Protein AF-A0A660RHW3-F1 (afdb_monomer_lite)

pLDDT: mean 78.7, std 10.59, range [42.31, 91.81]

Sequence (185 aa):
MKVKEYLKNLIEEYGHVFAFLILLLVFSDPRLVRFPLRFITLYILASLSWFGLVELSIKHFRKFSLHVSYRYTLYALMGFGSLLIGTIQPRFGVLYVPLFIPVALISLLMNHEIALASGFIFSILASFREGFDLRILLYCFSVAFFAAMTTKEIYRRLDLVKSSVITSAASFLVAVVLSMFRDTG

Structure (mmCIF, N/CA/C/O backbone):
data_AF-A0A660RHW3-F1
#
_entry.id   AF-A0A660RHW3-F1
#
loop_
_atom_site.group_PDB
_atom_site.id
_atom_site.type_symbol
_atom_site.label_atom_id
_atom_site.label_alt_id
_atom_site.label_comp_id
_atom_site.label_asym_id
_atom_site.label_entity_id
_atom_site.label_seq_id
_atom_site.pdbx_PDB_ins_code
_atom_site.Cartn_x
_atom_site.Cartn_y
_atom_site.Cartn_z
_atom_site.occupancy
_atom_site.B_iso_or_equiv
_atom_site.auth_seq_id
_atom_site.auth_comp_id
_atom_site.auth_asym_id
_atom_site.auth_atom_id
_atom_site.pdbx_PDB_model_num
ATOM 1 N N . MET A 1 1 ? 3.217 -24.262 28.532 1.00 59.22 1 MET A N 1
ATOM 2 C CA . MET A 1 1 ? 1.746 -24.149 28.384 1.00 59.22 1 MET A CA 1
ATOM 3 C C . MET A 1 1 ? 1.291 -22.730 28.043 1.00 59.22 1 MET A C 1
ATOM 5 O O . MET A 1 1 ? 0.669 -22.577 27.003 1.00 59.22 1 MET A O 1
ATOM 9 N N . LYS A 1 2 ? 1.700 -21.692 28.794 1.00 69.44 2 LYS A N 1
ATOM 10 C CA . LYS A 1 2 ? 1.288 -20.285 28.572 1.00 69.44 2 LYS A CA 1
ATOM 11 C C . LYS A 1 2 ? 1.510 -19.720 27.155 1.00 69.44 2 LYS A C 1
ATOM 13 O O . LYS A 1 2 ? 0.657 -19.006 26.655 1.00 69.44 2 LYS A O 1
ATOM 18 N N . VAL A 1 3 ? 2.613 -20.061 26.477 1.00 73.44 3 VAL A N 1
ATOM 19 C CA . VAL A 1 3 ? 2.906 -19.544 25.117 1.00 73.44 3 VAL A CA 1
ATOM 20 C C . VAL A 1 3 ? 1.932 -20.086 24.068 1.00 73.44 3 VAL A C 1
ATOM 22 O O . VAL A 1 3 ? 1.510 -19.360 23.177 1.00 73.44 3 VAL A O 1
ATOM 25 N N . LYS A 1 4 ? 1.545 -21.361 24.181 1.00 73.31 4 LYS A N 1
ATOM 26 C CA . LYS A 1 4 ? 0.635 -22.013 23.228 1.00 73.31 4 LYS A CA 1
ATOM 27 C C . LYS A 1 4 ? -0.783 -21.446 23.348 1.00 73.31 4 LYS A C 1
ATOM 29 O O . LYS A 1 4 ? -1.468 -21.277 22.350 1.00 73.31 4 LYS A O 1
ATOM 34 N N . GLU A 1 5 ? -1.179 -21.121 24.572 1.00 74.88 5 GLU A N 1
ATOM 35 C CA . GLU A 1 5 ? -2.461 -20.503 24.911 1.00 74.88 5 GLU A CA 1
ATOM 36 C C . GLU A 1 5 ? -2.504 -19.026 24.489 1.00 74.88 5 GLU A C 1
ATOM 38 O O . GLU A 1 5 ? -3.473 -18.585 23.881 1.00 74.88 5 GLU A O 1
ATOM 43 N N . TYR A 1 6 ? -1.399 -18.295 24.678 1.00 73.38 6 TYR A N 1
ATOM 44 C CA . TYR A 1 6 ? -1.241 -16.933 24.167 1.00 73.38 6 TYR A CA 1
ATOM 45 C C . TYR A 1 6 ? -1.311 -16.876 22.635 1.00 73.38 6 TYR A C 1
ATOM 47 O O . TYR A 1 6 ? -2.030 -16.052 22.081 1.00 73.38 6 TYR A O 1
ATOM 55 N N . LEU A 1 7 ? -0.611 -17.783 21.942 1.00 71.19 7 LEU A N 1
ATOM 56 C CA . LEU A 1 7 ? -0.673 -17.887 20.481 1.00 71.19 7 LEU A CA 1
ATOM 57 C C . LEU A 1 7 ? -2.079 -18.232 19.992 1.00 71.19 7 LEU A C 1
ATOM 59 O O . LEU A 1 7 ? -2.522 -17.676 18.993 1.00 71.19 7 LEU A O 1
ATOM 63 N N . LYS A 1 8 ? -2.787 -19.120 20.695 1.00 76.69 8 LYS A N 1
ATOM 64 C CA . LYS A 1 8 ? -4.164 -19.481 20.353 1.00 76.69 8 LYS A CA 1
ATOM 65 C C . LYS A 1 8 ? -5.096 -18.269 20.446 1.00 76.69 8 LYS A C 1
ATOM 67 O O . LYS A 1 8 ? -5.791 -17.985 19.478 1.00 76.69 8 LYS A O 1
ATOM 72 N N . ASN A 1 9 ? -5.031 -17.516 21.544 1.00 76.94 9 ASN A N 1
ATOM 73 C CA . ASN A 1 9 ? -5.838 -16.306 21.720 1.00 76.94 9 ASN A CA 1
ATOM 74 C C . ASN A 1 9 ? -5.484 -15.229 20.682 1.00 76.94 9 ASN A C 1
ATOM 76 O O . ASN A 1 9 ? -6.373 -14.605 20.114 1.00 76.94 9 ASN A O 1
ATOM 80 N N . LEU A 1 10 ? -4.194 -15.059 20.368 1.00 73.62 10 LEU A N 1
ATOM 81 C CA . LEU A 1 10 ? -3.743 -14.115 19.343 1.00 73.62 10 LEU A CA 1
ATOM 82 C C . LEU A 1 10 ? -4.286 -14.476 17.949 1.00 73.62 10 LEU A C 1
ATOM 84 O O . LEU A 1 10 ? -4.662 -13.593 17.182 1.00 73.62 10 LEU A O 1
ATOM 88 N N . ILE A 1 11 ? -4.320 -15.768 17.611 1.00 75.81 11 ILE A N 1
ATOM 89 C CA . ILE A 1 11 ? -4.847 -16.258 16.330 1.00 75.81 11 ILE A CA 1
ATOM 90 C C . ILE A 1 11 ? -6.371 -16.118 16.276 1.00 75.81 11 ILE A C 1
ATOM 92 O O . ILE A 1 11 ? -6.897 -15.751 15.230 1.00 75.81 11 ILE A O 1
ATOM 96 N N . GLU A 1 12 ? -7.081 -16.374 17.374 1.00 77.06 12 GLU A N 1
ATOM 97 C CA . GLU A 1 12 ? -8.534 -16.171 17.438 1.00 77.06 12 GLU A CA 1
ATOM 98 C C . GLU A 1 12 ? -8.909 -14.685 17.313 1.00 77.06 12 GLU A C 1
ATOM 100 O O . GLU A 1 12 ? -9.887 -14.359 16.644 1.00 77.06 12 GLU A O 1
ATOM 105 N N . GLU A 1 13 ? -8.106 -13.776 17.873 1.00 76.94 13 GLU A N 1
ATOM 106 C CA . GLU A 1 13 ? -8.379 -12.334 17.851 1.00 76.94 13 GLU A CA 1
ATOM 107 C C . GLU A 1 13 ? -7.928 -11.642 16.545 1.00 76.94 13 GLU A C 1
ATOM 109 O O . GLU A 1 13 ? -8.644 -10.796 16.003 1.00 76.94 13 GLU A O 1
ATOM 114 N N . TYR A 1 14 ? -6.760 -12.012 16.001 1.00 81.75 14 TYR A N 1
ATOM 115 C CA . TYR A 1 14 ? -6.141 -11.355 14.835 1.00 81.75 14 TYR A CA 1
ATOM 116 C C . TYR A 1 14 ? -6.059 -12.238 13.583 1.00 81.75 14 TYR A C 1
ATOM 118 O O . TYR A 1 14 ? -5.536 -11.798 12.556 1.00 81.75 14 TYR A O 1
ATOM 126 N N . GLY A 1 15 ? -6.599 -13.459 13.605 1.00 82.00 15 GLY A N 1
ATOM 127 C CA . GLY A 1 15 ? -6.569 -14.381 12.462 1.00 82.00 15 GLY A CA 1
ATOM 128 C C . GLY A 1 15 ? -7.121 -13.765 11.175 1.00 82.00 15 GLY A C 1
ATOM 129 O O . GLY A 1 15 ? -6.557 -13.950 10.097 1.00 82.00 15 GLY A O 1
ATOM 130 N N . HIS A 1 16 ? -8.165 -12.943 11.294 1.00 84.12 16 HIS A N 1
ATOM 131 C CA . HIS A 1 16 ? -8.756 -12.209 10.172 1.00 84.12 16 HIS A CA 1
ATOM 132 C C . HIS A 1 16 ? -7.789 -11.182 9.562 1.00 84.12 16 HIS A C 1
ATOM 134 O O . HIS A 1 16 ? -7.768 -11.013 8.345 1.00 84.12 16 HIS A O 1
ATOM 140 N N . VAL A 1 17 ? -6.967 -10.522 10.389 1.00 86.00 17 VAL A N 1
ATOM 141 C CA . VAL A 1 17 ? -5.952 -9.550 9.949 1.00 86.00 17 VAL A CA 1
ATOM 142 C C . VAL A 1 17 ? -4.838 -10.263 9.197 1.00 86.00 17 VAL A C 1
ATOM 144 O O . VAL A 1 17 ? -4.457 -9.834 8.112 1.00 86.00 17 VAL A O 1
ATOM 147 N N . PHE A 1 18 ? -4.345 -11.381 9.732 1.00 86.00 18 PHE A N 1
ATOM 148 C CA . PHE A 1 18 ? -3.311 -12.173 9.068 1.00 86.00 18 PHE A CA 1
ATOM 149 C C . PHE A 1 18 ? -3.785 -12.697 7.707 1.00 86.00 18 PHE A C 1
ATOM 151 O O . PHE A 1 18 ? -3.086 -12.534 6.706 1.00 86.00 18 PHE A O 1
ATOM 158 N N . ALA A 1 19 ? -5.003 -13.243 7.640 1.00 86.88 19 ALA A N 1
ATOM 159 C CA . ALA A 1 19 ? -5.611 -13.668 6.380 1.00 86.88 19 ALA A CA 1
ATOM 160 C C . ALA A 1 19 ? -5.782 -12.495 5.399 1.00 86.88 19 ALA A C 1
ATOM 162 O O . ALA A 1 19 ? -5.494 -12.627 4.208 1.00 86.88 19 ALA A O 1
ATOM 163 N N . PHE A 1 20 ? -6.198 -11.331 5.902 1.00 89.50 20 PHE A N 1
ATOM 164 C CA . PHE A 1 20 ? -6.328 -10.123 5.099 1.00 89.50 20 PHE A CA 1
ATOM 165 C C . PHE A 1 20 ? -4.983 -9.654 4.529 1.00 89.50 20 PHE A C 1
ATOM 167 O O . PHE A 1 20 ? -4.910 -9.337 3.345 1.00 89.50 20 PHE A O 1
ATOM 174 N N . LEU A 1 21 ? -3.908 -9.660 5.321 1.00 88.25 21 LEU A N 1
ATOM 175 C CA . LEU A 1 21 ? -2.569 -9.299 4.850 1.00 88.25 21 LEU A CA 1
ATOM 176 C C . LEU A 1 21 ? -2.090 -10.242 3.743 1.00 88.25 21 LEU A C 1
ATOM 178 O O . LEU A 1 21 ? -1.572 -9.772 2.734 1.00 88.25 21 LEU A O 1
ATOM 182 N N . ILE A 1 22 ? -2.321 -11.552 3.879 1.00 88.69 22 ILE A N 1
ATOM 183 C CA . ILE A 1 22 ? -2.020 -12.524 2.815 1.00 88.69 22 ILE A CA 1
ATOM 184 C C . ILE A 1 22 ? -2.764 -12.151 1.528 1.00 88.69 22 ILE A C 1
ATOM 186 O O . ILE A 1 22 ? -2.155 -12.072 0.461 1.00 88.69 22 ILE A O 1
ATOM 190 N N . LEU A 1 23 ? -4.067 -11.885 1.627 1.00 89.31 23 LEU A N 1
ATOM 191 C CA . LEU A 1 23 ? -4.900 -11.508 0.486 1.00 89.31 23 LEU A CA 1
ATOM 192 C C . LEU A 1 23 ? -4.419 -10.198 -0.157 1.00 89.31 23 LEU A C 1
ATOM 194 O O . LEU A 1 23 ? -4.339 -10.099 -1.381 1.00 89.31 23 LEU A O 1
ATOM 198 N N . LEU A 1 24 ? -4.018 -9.229 0.663 1.00 90.19 24 LEU A N 1
ATOM 199 C CA . LEU A 1 24 ? -3.456 -7.960 0.222 1.00 90.19 24 LEU A CA 1
ATOM 200 C C . LEU A 1 24 ? -2.164 -8.181 -0.578 1.00 90.19 24 LEU A C 1
ATOM 202 O O . LEU A 1 24 ? -2.031 -7.631 -1.671 1.00 90.19 24 LEU A O 1
ATOM 206 N N . LEU A 1 25 ? -1.250 -9.028 -0.098 1.00 89.19 25 LEU A N 1
ATOM 207 C CA . LEU A 1 25 ? -0.019 -9.377 -0.817 1.00 89.19 25 LEU A CA 1
ATOM 208 C C . LEU A 1 25 ? -0.306 -10.053 -2.164 1.00 89.19 25 LEU A C 1
ATOM 210 O O . LEU A 1 25 ? 0.299 -9.695 -3.175 1.00 89.19 25 LEU A O 1
ATOM 214 N N . VAL A 1 26 ? -1.244 -11.004 -2.187 1.00 87.94 26 VAL A N 1
ATOM 215 C CA . VAL A 1 26 ? -1.631 -11.724 -3.411 1.00 87.94 26 VAL A CA 1
ATOM 216 C C . VAL A 1 26 ? -2.226 -10.773 -4.451 1.00 87.94 26 VAL A C 1
ATOM 218 O O . VAL A 1 26 ? -1.933 -10.909 -5.638 1.00 87.94 26 VAL A O 1
ATOM 221 N N . PHE A 1 27 ? -3.017 -9.785 -4.026 1.00 87.75 27 PHE A N 1
ATOM 222 C CA . PHE A 1 27 ? -3.554 -8.757 -4.922 1.00 87.75 27 PHE A CA 1
ATOM 223 C C . PHE A 1 27 ? -2.473 -7.833 -5.486 1.00 87.75 27 PHE A C 1
ATOM 225 O O . PHE A 1 27 ? -2.562 -7.446 -6.652 1.00 87.75 27 PHE A O 1
ATOM 232 N N . SER A 1 28 ? -1.441 -7.525 -4.698 1.00 85.88 28 SER A N 1
ATOM 233 C CA . SER A 1 28 ? -0.352 -6.642 -5.121 1.00 85.88 28 SER A CA 1
ATOM 234 C C . SER A 1 28 ? 0.582 -7.312 -6.122 1.00 85.88 28 SER A C 1
ATOM 236 O O . SER A 1 28 ? 1.054 -6.657 -7.048 1.00 85.88 28 SER A O 1
ATOM 238 N N . ASP A 1 29 ? 0.905 -8.589 -5.936 1.00 85.12 29 ASP A N 1
ATOM 239 C CA . ASP A 1 29 ? 1.663 -9.355 -6.922 1.00 85.12 29 ASP A CA 1
ATOM 240 C C . ASP A 1 29 ? 1.367 -10.861 -6.794 1.00 85.12 29 ASP A C 1
ATOM 242 O O . ASP A 1 29 ? 1.961 -11.555 -5.963 1.00 85.12 29 ASP A O 1
ATOM 246 N N . PRO A 1 30 ? 0.509 -11.415 -7.672 1.00 80.50 30 PRO A N 1
ATOM 247 C CA . PRO A 1 30 ? 0.184 -12.840 -7.668 1.00 80.50 30 PRO A CA 1
ATOM 248 C C . PRO A 1 30 ? 1.405 -13.742 -7.889 1.00 80.50 30 PRO A C 1
ATOM 250 O O . PRO A 1 30 ? 1.379 -14.930 -7.561 1.00 80.50 30 PRO A O 1
ATOM 253 N N . ARG A 1 31 ? 2.495 -13.213 -8.466 1.00 80.25 31 ARG A N 1
ATOM 254 C CA . ARG A 1 31 ? 3.712 -13.988 -8.735 1.00 80.25 31 ARG A CA 1
ATOM 255 C C . ARG A 1 31 ? 4.492 -14.287 -7.457 1.00 80.25 31 ARG A C 1
ATOM 257 O O . ARG A 1 31 ? 5.238 -15.265 -7.458 1.00 80.25 31 ARG A O 1
ATOM 264 N N . LEU A 1 32 ? 4.285 -13.527 -6.378 1.00 76.44 32 LEU A N 1
ATOM 265 C CA . LEU A 1 32 ? 4.945 -13.741 -5.084 1.00 76.44 32 LEU A CA 1
ATOM 266 C C . LEU A 1 32 ? 4.687 -15.136 -4.510 1.00 76.44 32 LEU A C 1
ATOM 268 O O . LEU A 1 32 ? 5.563 -15.681 -3.848 1.00 76.44 32 LEU A O 1
ATOM 272 N N . VAL A 1 33 ? 3.545 -15.756 -4.827 1.00 74.31 33 VAL A N 1
ATOM 273 C CA . VAL A 1 33 ? 3.216 -17.128 -4.393 1.00 74.31 33 VAL A CA 1
ATOM 274 C C . VAL A 1 33 ? 4.263 -18.144 -4.873 1.00 74.31 33 VAL A C 1
ATOM 276 O O . VAL A 1 33 ? 4.512 -19.142 -4.204 1.00 74.31 33 VAL A O 1
ATOM 279 N N . ARG A 1 34 ? 4.932 -17.876 -6.004 1.00 78.94 34 ARG A N 1
ATOM 280 C CA . ARG A 1 34 ? 6.004 -18.731 -6.542 1.00 78.94 34 ARG A CA 1
ATOM 281 C C . ARG A 1 34 ? 7.375 -18.480 -5.904 1.00 78.94 34 ARG A C 1
ATOM 283 O O . ARG A 1 34 ? 8.281 -19.279 -6.112 1.00 78.94 34 ARG A O 1
ATOM 290 N N . PHE A 1 35 ? 7.539 -17.402 -5.135 1.00 83.19 35 PHE A N 1
ATOM 291 C CA . PHE A 1 35 ? 8.807 -17.000 -4.521 1.00 83.19 35 PHE A CA 1
ATOM 292 C C . PHE A 1 35 ? 8.661 -16.892 -2.995 1.00 83.19 35 PHE A C 1
ATOM 294 O O . PHE A 1 35 ? 8.479 -15.790 -2.468 1.00 83.19 35 PHE A O 1
ATOM 301 N N . PRO A 1 36 ? 8.783 -18.013 -2.258 1.00 80.81 36 PRO A N 1
ATOM 302 C CA . PRO A 1 36 ? 8.415 -18.079 -0.843 1.00 80.81 36 PRO A CA 1
ATOM 303 C C . PRO A 1 36 ? 9.230 -17.127 0.039 1.00 80.81 36 PRO A C 1
ATOM 305 O O . PRO A 1 36 ? 8.670 -16.477 0.912 1.00 80.81 36 PRO A O 1
ATOM 308 N N . LEU A 1 37 ? 10.532 -16.968 -0.224 1.00 84.00 37 LEU A N 1
ATOM 309 C CA . LEU A 1 37 ? 11.383 -16.039 0.532 1.00 84.00 37 LEU A CA 1
ATOM 310 C C . LEU A 1 37 ? 10.920 -14.584 0.380 1.00 84.00 37 LEU A C 1
ATOM 312 O O . LEU A 1 37 ? 10.788 -13.870 1.367 1.00 84.00 37 LEU A O 1
ATOM 316 N N . ARG A 1 38 ? 10.616 -14.154 -0.852 1.00 83.06 38 ARG A N 1
ATOM 317 C CA . ARG A 1 38 ? 10.129 -12.794 -1.130 1.00 83.06 38 ARG A CA 1
ATOM 318 C C . ARG A 1 38 ? 8.758 -12.553 -0.508 1.00 83.06 38 ARG A C 1
ATOM 320 O O . ARG A 1 38 ? 8.528 -11.488 0.058 1.00 83.06 38 ARG A O 1
ATOM 327 N N . PHE A 1 39 ? 7.879 -13.551 -0.581 1.00 86.44 39 PHE A N 1
ATOM 328 C CA . PHE A 1 39 ? 6.564 -13.504 0.048 1.00 86.44 39 PHE A CA 1
ATOM 329 C C . PHE A 1 39 ? 6.669 -13.342 1.569 1.00 86.44 39 PHE A C 1
ATOM 331 O O . PHE A 1 39 ? 6.040 -12.447 2.125 1.00 86.44 39 PHE A O 1
ATOM 338 N N . ILE A 1 40 ? 7.503 -14.151 2.233 1.00 86.88 40 ILE A N 1
ATOM 339 C CA . ILE A 1 40 ? 7.699 -14.088 3.688 1.00 86.88 40 ILE A CA 1
ATOM 340 C C . ILE A 1 40 ? 8.254 -12.722 4.101 1.00 86.88 40 ILE A C 1
ATOM 342 O O . ILE A 1 40 ? 7.728 -12.116 5.031 1.00 86.88 40 ILE A O 1
ATOM 346 N N . THR A 1 41 ? 9.263 -12.199 3.398 1.00 87.31 41 THR A N 1
ATOM 347 C CA . THR A 1 41 ? 9.834 -10.880 3.709 1.00 87.31 41 THR A CA 1
ATOM 348 C C . THR A 1 41 ? 8.788 -9.774 3.602 1.00 87.31 41 THR A C 1
ATOM 350 O O . THR A 1 41 ? 8.639 -8.976 4.528 1.00 87.31 41 THR A O 1
ATOM 353 N N . LEU A 1 42 ? 8.023 -9.744 2.506 1.00 86.38 42 LEU A N 1
ATOM 354 C CA . LEU A 1 42 ? 6.974 -8.745 2.320 1.00 86.38 42 LEU A CA 1
ATOM 355 C C . LEU A 1 42 ? 5.861 -8.893 3.362 1.00 86.38 42 LEU A C 1
ATOM 357 O O . LEU A 1 42 ? 5.342 -7.893 3.853 1.00 86.38 42 LEU A O 1
ATOM 361 N N . TYR A 1 43 ? 5.524 -10.128 3.735 1.00 88.44 43 TYR A N 1
ATOM 362 C CA . TYR A 1 43 ? 4.507 -10.414 4.740 1.00 88.44 43 TYR A CA 1
ATOM 363 C C . TYR A 1 43 ? 4.935 -9.923 6.123 1.00 88.44 43 TYR A C 1
ATOM 365 O O . TYR A 1 43 ? 4.148 -9.283 6.817 1.00 88.44 43 TYR A O 1
ATOM 373 N N . ILE A 1 44 ? 6.197 -10.150 6.499 1.00 88.56 44 ILE A N 1
ATOM 374 C CA . ILE A 1 44 ? 6.765 -9.639 7.750 1.00 88.56 44 ILE A CA 1
ATOM 375 C C . ILE A 1 44 ? 6.736 -8.108 7.753 1.00 88.56 44 ILE A C 1
ATOM 377 O O . ILE A 1 44 ? 6.256 -7.526 8.724 1.00 88.56 44 ILE A O 1
ATOM 381 N N . LEU A 1 45 ? 7.175 -7.447 6.675 1.00 88.75 45 LEU A N 1
ATOM 382 C CA . LEU A 1 45 ? 7.148 -5.980 6.584 1.00 88.75 45 LEU A CA 1
ATOM 383 C C . LEU A 1 45 ? 5.726 -5.415 6.661 1.00 88.75 45 LEU A C 1
ATOM 385 O O . LEU A 1 45 ? 5.485 -4.442 7.381 1.00 88.75 45 LEU A O 1
ATOM 389 N N . ALA A 1 46 ? 4.783 -6.017 5.936 1.00 87.38 46 ALA A N 1
ATOM 390 C CA . ALA A 1 46 ? 3.387 -5.598 5.939 1.00 87.38 46 ALA A CA 1
ATOM 391 C C . ALA A 1 46 ? 2.743 -5.815 7.314 1.00 87.38 46 ALA A C 1
ATOM 393 O O . ALA A 1 46 ? 2.049 -4.929 7.805 1.00 87.38 46 ALA A O 1
ATOM 394 N N . SER A 1 47 ? 3.027 -6.943 7.972 1.00 86.50 47 SER A N 1
ATOM 395 C CA . SER A 1 47 ? 2.560 -7.230 9.330 1.00 86.50 47 SER A CA 1
ATOM 396 C C . SER A 1 47 ? 3.151 -6.249 10.342 1.00 86.50 47 SER A C 1
ATOM 398 O O . SER A 1 47 ? 2.414 -5.690 11.152 1.00 86.50 47 SER A O 1
ATOM 400 N N . LEU A 1 48 ? 4.459 -5.986 10.284 1.00 88.62 48 LEU A N 1
ATOM 401 C CA . LEU A 1 48 ? 5.121 -5.038 11.183 1.00 88.62 48 LEU A CA 1
ATOM 402 C C . LEU A 1 48 ? 4.541 -3.627 11.016 1.00 88.62 48 LEU A C 1
ATOM 404 O O . LEU A 1 48 ? 4.254 -2.951 12.000 1.00 88.62 48 LEU A O 1
ATOM 408 N N . SER A 1 49 ? 4.301 -3.217 9.769 1.00 86.38 49 SER A N 1
ATOM 409 C CA . SER A 1 49 ? 3.695 -1.921 9.444 1.00 86.38 49 SER A CA 1
ATOM 410 C C . SER A 1 49 ? 2.227 -1.851 9.867 1.00 86.38 49 SER A C 1
ATOM 412 O O . SER A 1 49 ? 1.777 -0.817 10.356 1.00 86.38 49 SER A O 1
ATOM 414 N N . TRP A 1 50 ? 1.474 -2.947 9.735 1.00 86.94 50 TRP A N 1
ATOM 415 C CA . TRP A 1 50 ? 0.088 -3.019 10.190 1.00 86.94 50 TRP A CA 1
ATOM 416 C C . TRP A 1 50 ? -0.006 -2.819 11.700 1.00 86.94 50 TRP A C 1
ATOM 418 O O . TRP A 1 50 ? -0.680 -1.901 12.158 1.00 86.94 50 TRP A O 1
ATOM 428 N N . PHE A 1 51 ? 0.694 -3.640 12.481 1.00 84.69 51 PHE A N 1
ATOM 429 C CA . PHE A 1 51 ? 0.624 -3.565 13.940 1.00 84.69 51 PHE A CA 1
ATOM 430 C C . PHE A 1 51 ? 1.319 -2.322 14.505 1.00 84.69 51 PHE A C 1
ATOM 432 O O . PHE A 1 51 ? 0.885 -1.796 15.527 1.00 84.69 51 PHE A O 1
ATOM 439 N N . GLY A 1 52 ? 2.368 -1.838 13.837 1.00 81.19 52 GLY A N 1
ATOM 440 C CA . GLY A 1 52 ? 3.114 -0.654 14.253 1.00 81.19 52 GLY A CA 1
ATOM 441 C C . GLY A 1 52 ? 2.437 0.670 13.904 1.00 81.19 52 GLY A C 1
ATOM 442 O O . GLY A 1 52 ? 2.607 1.629 14.643 1.00 81.19 52 GLY A O 1
ATOM 443 N N . LEU A 1 53 ? 1.676 0.748 12.808 1.00 82.94 53 LEU A N 1
ATOM 444 C CA . LEU A 1 53 ? 1.070 2.004 12.348 1.00 82.94 53 LEU A CA 1
ATOM 445 C C . LEU A 1 53 ? -0.455 1.914 12.326 1.00 82.94 53 LEU A C 1
ATOM 447 O O . LEU A 1 53 ? -1.127 2.663 13.029 1.00 82.94 53 LEU A O 1
ATOM 451 N N . VAL A 1 54 ? -1.013 0.976 11.556 1.00 77.75 54 VAL A N 1
ATOM 452 C CA . VAL A 1 54 ? -2.462 0.903 11.304 1.00 77.75 54 VAL A CA 1
ATOM 453 C C . VAL A 1 54 ? -3.241 0.562 12.573 1.00 77.75 54 VAL A C 1
ATOM 455 O O . VAL A 1 54 ? -4.213 1.239 12.894 1.00 77.75 54 VAL A O 1
ATOM 458 N N . GLU A 1 55 ? -2.806 -0.444 13.327 1.00 79.31 55 GLU A N 1
ATOM 459 C CA . GLU A 1 55 ? -3.477 -0.880 14.554 1.00 79.31 55 GLU A CA 1
ATOM 460 C C . GLU A 1 55 ? -3.419 0.202 15.646 1.00 79.31 55 GLU A C 1
ATOM 462 O O . GLU A 1 55 ? -4.401 0.419 16.359 1.00 79.31 55 GLU A O 1
ATOM 467 N N . LEU A 1 56 ? -2.300 0.931 15.746 1.00 75.75 56 LEU A N 1
ATOM 468 C CA . LEU A 1 56 ? -2.179 2.073 16.658 1.00 75.75 56 LEU A CA 1
ATOM 469 C C . LEU A 1 56 ? -3.133 3.203 16.259 1.00 75.75 56 LEU A C 1
ATOM 471 O O . LEU A 1 56 ? -3.856 3.717 17.115 1.00 75.75 56 LEU A O 1
ATOM 475 N N . SER A 1 57 ? -3.204 3.539 14.969 1.00 71.31 57 SER A N 1
ATOM 476 C CA . SER A 1 57 ? -4.148 4.541 14.464 1.00 71.31 57 SER A CA 1
ATOM 477 C C . SER A 1 57 ? -5.610 4.121 14.664 1.00 71.31 57 SER A C 1
ATOM 479 O O . SER A 1 57 ? -6.446 4.955 15.008 1.00 71.31 57 SER A O 1
ATOM 481 N N . ILE A 1 58 ? -5.938 2.832 14.516 1.00 73.50 58 ILE A N 1
ATOM 482 C CA . ILE A 1 58 ? -7.283 2.294 14.783 1.00 73.50 58 ILE A CA 1
ATOM 483 C C . ILE A 1 58 ? -7.637 2.421 16.268 1.00 73.50 58 ILE A C 1
ATOM 485 O O . ILE A 1 58 ? -8.740 2.862 16.592 1.00 73.50 58 ILE A O 1
ATOM 489 N N . LYS A 1 59 ? -6.716 2.067 17.174 1.00 70.69 59 LYS A N 1
ATOM 490 C CA . LYS A 1 59 ? -6.929 2.174 18.629 1.00 70.69 59 LYS A CA 1
ATOM 491 C C . LYS A 1 59 ? -7.095 3.620 19.088 1.00 70.69 59 LYS A C 1
ATOM 493 O O . LYS A 1 59 ? -7.850 3.875 20.023 1.00 70.69 59 LYS A O 1
ATOM 498 N N . HIS A 1 60 ? -6.436 4.562 18.416 1.00 65.31 60 HIS A N 1
ATOM 499 C CA . HIS A 1 60 ? -6.603 5.988 18.681 1.00 65.31 60 HIS A CA 1
ATOM 500 C C . HIS A 1 60 ? -7.982 6.511 18.231 1.00 65.31 60 HIS A C 1
ATOM 502 O O . HIS A 1 60 ? -8.515 7.464 18.801 1.00 65.31 60 HIS A O 1
ATOM 508 N N . PHE A 1 61 ? -8.614 5.867 17.242 1.00 61.25 61 PHE A N 1
ATOM 509 C CA . PHE A 1 61 ? -9.849 6.355 16.637 1.00 61.25 61 PHE A CA 1
ATOM 510 C C . PHE A 1 61 ? -11.113 5.712 17.233 1.00 61.25 61 PHE A C 1
ATOM 512 O O . PHE A 1 61 ? -11.544 4.622 16.854 1.00 61.25 61 PHE A O 1
ATOM 519 N N . ARG A 1 62 ? -11.803 6.448 18.117 1.00 55.66 62 ARG A N 1
ATOM 520 C CA . ARG A 1 62 ? -13.003 5.981 18.848 1.00 55.66 62 ARG A CA 1
ATOM 521 C C . ARG A 1 62 ? -14.145 5.456 17.954 1.00 55.66 62 ARG A C 1
ATOM 523 O O . ARG A 1 62 ? -14.911 4.607 18.398 1.00 55.66 62 ARG A O 1
ATOM 530 N N . LYS A 1 63 ? -14.258 5.895 16.689 1.00 53.78 63 LYS A N 1
ATOM 531 C CA . LYS A 1 63 ? -15.297 5.415 15.747 1.00 53.78 63 LYS A CA 1
ATOM 532 C C . LYS A 1 63 ? -15.119 3.948 15.329 1.00 53.78 63 LYS A C 1
ATOM 534 O O . LYS A 1 63 ? -16.113 3.286 15.046 1.00 53.78 63 LYS A O 1
ATOM 539 N N . PHE A 1 64 ? -13.897 3.413 15.356 1.00 54.91 64 PHE A N 1
ATOM 540 C CA . PHE A 1 64 ? -13.654 1.991 15.076 1.00 54.91 64 PHE A CA 1
ATOM 541 C C . PHE A 1 64 ? -14.184 1.064 16.175 1.00 54.91 64 PHE A C 1
ATOM 543 O O . PHE A 1 64 ? -14.454 -0.105 15.909 1.00 54.91 64 PHE A O 1
ATOM 550 N N . SER A 1 65 ? -14.379 1.590 17.389 1.00 53.47 65 SER A N 1
ATOM 551 C CA . SER A 1 65 ? -15.004 0.867 18.499 1.00 53.47 65 SER A CA 1
ATOM 552 C C . SER A 1 65 ? -16.524 0.740 18.353 1.00 53.47 65 SER A C 1
ATOM 554 O O . SER A 1 65 ? -17.120 -0.033 19.097 1.00 53.47 65 SER A O 1
ATOM 556 N N . LEU A 1 66 ? -17.164 1.505 17.456 1.00 52.28 66 LEU A N 1
ATOM 557 C CA . LEU A 1 66 ? -18.627 1.542 17.365 1.00 52.28 66 LEU A CA 1
ATOM 558 C C . LEU A 1 66 ? -19.208 0.448 16.464 1.00 52.28 66 LEU A C 1
ATOM 560 O O . LEU A 1 66 ? -20.249 -0.104 16.797 1.00 52.28 66 LEU A O 1
ATOM 564 N N . HIS A 1 67 ? -18.578 0.141 15.325 1.00 65.88 67 HIS A N 1
ATOM 565 C CA . HIS A 1 67 ? -19.102 -0.856 14.386 1.00 65.88 67 HIS A CA 1
ATOM 566 C C . HIS A 1 67 ? -17.999 -1.584 13.616 1.00 65.88 67 HIS A C 1
ATOM 568 O O . HIS A 1 67 ? -17.130 -0.965 12.999 1.00 65.88 67 HIS A O 1
ATOM 574 N N . VAL A 1 68 ? -18.119 -2.914 13.553 1.00 71.12 68 VAL A N 1
ATOM 575 C CA . VAL A 1 68 ? -17.222 -3.808 12.798 1.00 71.12 68 VAL A CA 1
ATOM 576 C C . VAL A 1 68 ? -17.174 -3.447 11.304 1.00 71.12 68 VAL A C 1
ATOM 578 O O . VAL A 1 68 ? -16.147 -3.633 10.656 1.00 71.12 68 VAL A O 1
ATOM 581 N N . SER A 1 69 ? -18.236 -2.837 10.765 1.00 71.69 69 SER A N 1
ATOM 582 C CA . SER A 1 69 ? -18.307 -2.370 9.375 1.00 71.69 69 SER A CA 1
ATOM 583 C C . SER A 1 69 ? -17.149 -1.446 8.985 1.00 71.69 69 SER A C 1
ATOM 585 O O . SER A 1 69 ? -16.664 -1.543 7.864 1.00 71.69 69 SER A O 1
ATOM 587 N N . TYR A 1 70 ? -16.632 -0.615 9.900 1.00 76.31 70 TYR A N 1
ATOM 588 C CA . TYR A 1 70 ? -15.469 0.234 9.607 1.00 76.31 70 TYR A CA 1
ATOM 589 C C . TYR A 1 70 ? -14.197 -0.590 9.352 1.00 76.31 70 TYR A C 1
ATOM 591 O O . TYR A 1 70 ? -13.413 -0.240 8.474 1.00 76.31 70 TYR A O 1
ATOM 599 N N . ARG A 1 71 ? -14.009 -1.729 10.031 1.00 79.00 71 ARG A N 1
ATOM 600 C CA . ARG A 1 71 ? -12.871 -2.630 9.768 1.00 79.00 71 ARG A CA 1
ATOM 601 C C . ARG A 1 71 ? -12.966 -3.259 8.383 1.00 79.00 71 ARG A C 1
ATOM 603 O O . ARG A 1 71 ? -11.993 -3.228 7.636 1.00 79.00 71 ARG A O 1
ATOM 610 N N . TYR A 1 72 ? -14.146 -3.746 8.003 1.00 82.56 72 TYR A N 1
ATOM 611 C CA . TYR A 1 72 ? -14.353 -4.321 6.672 1.00 82.56 72 TYR A CA 1
ATOM 612 C C . TYR A 1 72 ? -14.220 -3.289 5.552 1.00 82.56 72 TYR A C 1
ATOM 614 O O . TYR A 1 72 ? -13.628 -3.595 4.520 1.00 82.56 72 TYR A O 1
ATOM 622 N N . THR A 1 73 ? -14.691 -2.057 5.757 1.00 85.00 73 THR A N 1
ATOM 623 C CA . THR A 1 73 ? -14.494 -0.972 4.787 1.00 85.00 73 THR A CA 1
ATOM 624 C C . THR A 1 73 ? -13.012 -0.646 4.605 1.00 85.00 73 THR A C 1
ATOM 626 O O . THR A 1 73 ? -12.572 -0.443 3.475 1.00 85.00 73 THR A O 1
ATOM 629 N N . LEU A 1 74 ? -12.219 -0.650 5.684 1.00 85.88 74 LEU A N 1
ATOM 630 C CA . LEU A 1 74 ? -10.773 -0.433 5.595 1.00 85.88 74 LEU A CA 1
ATOM 631 C C . LEU A 1 74 ? -10.112 -1.559 4.797 1.00 85.88 74 LEU A C 1
ATOM 633 O O . LEU A 1 74 ? -9.333 -1.286 3.887 1.00 85.88 74 LEU A O 1
ATOM 637 N N . TYR A 1 75 ? -10.467 -2.813 5.089 1.00 89.00 75 TYR A N 1
ATOM 638 C CA . TYR A 1 75 ? -9.977 -3.969 4.340 1.00 89.00 75 TYR A CA 1
ATOM 639 C C . TYR A 1 75 ? -10.347 -3.896 2.859 1.00 89.00 75 TYR A C 1
ATOM 641 O O . TYR A 1 75 ? -9.498 -4.137 2.004 1.00 89.00 75 TYR A O 1
ATOM 649 N N . ALA A 1 76 ? -11.579 -3.505 2.535 1.00 87.38 76 ALA A N 1
ATOM 650 C CA . ALA A 1 76 ? -12.023 -3.349 1.156 1.00 87.38 76 ALA A CA 1
ATOM 651 C C . ALA A 1 76 ? -11.232 -2.254 0.420 1.00 87.38 76 ALA A C 1
ATOM 653 O O . ALA A 1 76 ? -10.756 -2.487 -0.690 1.00 87.38 76 ALA A O 1
ATOM 654 N N . LEU A 1 77 ? -11.028 -1.089 1.044 1.00 90.06 77 LEU A N 1
ATOM 655 C CA . LEU A 1 77 ? -10.253 0.013 0.461 1.00 90.06 77 LEU A CA 1
ATOM 656 C C . LEU A 1 77 ? -8.771 -0.339 0.296 1.00 90.06 77 LEU A C 1
ATOM 658 O O . LEU A 1 77 ? -8.162 -0.014 -0.725 1.00 90.06 77 LEU A O 1
ATOM 662 N N . MET A 1 78 ? -8.193 -1.042 1.270 1.00 91.06 78 MET A N 1
ATOM 663 C CA . MET A 1 78 ? -6.814 -1.516 1.190 1.00 91.06 78 MET A CA 1
ATOM 664 C C . MET A 1 78 ? -6.640 -2.624 0.147 1.00 91.06 78 MET A C 1
ATOM 666 O O . MET A 1 78 ? -5.680 -2.598 -0.622 1.00 91.06 78 MET A O 1
ATOM 670 N N . GLY A 1 79 ? -7.604 -3.537 0.034 1.00 89.44 79 GLY A N 1
ATOM 671 C CA . GLY A 1 79 ? -7.659 -4.514 -1.051 1.00 89.44 79 GLY A CA 1
ATOM 672 C C . GLY A 1 79 ? -7.769 -3.841 -2.420 1.00 89.44 79 GLY A C 1
ATOM 673 O O . GLY A 1 79 ? -7.031 -4.197 -3.336 1.00 89.44 79 GLY A O 1
ATOM 674 N N . PHE A 1 80 ? -8.615 -2.816 -2.548 1.00 89.56 80 PHE A N 1
ATOM 675 C CA . PHE A 1 80 ? -8.759 -2.032 -3.774 1.00 89.56 80 PHE A CA 1
ATOM 676 C C . PHE A 1 80 ? -7.454 -1.327 -4.171 1.00 89.56 80 PHE A C 1
ATOM 678 O O . PHE A 1 80 ? -7.018 -1.445 -5.315 1.00 89.56 80 PHE A O 1
ATOM 685 N N . GLY A 1 81 ? -6.782 -0.656 -3.230 1.00 88.75 81 GLY A N 1
ATOM 686 C CA . GLY A 1 81 ? -5.482 -0.034 -3.494 1.00 88.75 81 GLY A CA 1
ATOM 687 C C . GLY A 1 81 ? -4.411 -1.050 -3.897 1.00 88.75 81 GLY A C 1
ATOM 688 O O . GLY A 1 81 ? -3.669 -0.817 -4.850 1.00 88.75 81 GLY A O 1
ATOM 689 N N . SER A 1 82 ? -4.389 -2.214 -3.245 1.00 89.38 82 SER A N 1
ATOM 690 C CA . SER A 1 82 ? -3.483 -3.307 -3.607 1.00 89.38 82 SER A CA 1
ATOM 691 C C . SER A 1 82 ? -3.753 -3.851 -5.015 1.00 89.38 82 SER A C 1
ATOM 693 O O . SER A 1 82 ? -2.819 -4.068 -5.782 1.00 89.38 82 SER A O 1
ATOM 695 N N . LEU A 1 83 ? -5.020 -3.989 -5.416 1.00 89.81 83 LEU A N 1
ATOM 696 C CA . LEU A 1 83 ? -5.384 -4.391 -6.779 1.00 89.81 83 LEU A CA 1
ATOM 697 C C . LEU A 1 83 ? -4.935 -3.373 -7.835 1.00 89.81 83 LEU A C 1
ATOM 699 O O . LEU A 1 83 ? -4.493 -3.771 -8.916 1.00 89.81 83 LEU A O 1
ATOM 703 N N . LEU A 1 84 ? -5.016 -2.071 -7.541 1.00 88.00 84 LEU A N 1
ATOM 704 C CA . LEU A 1 84 ? -4.518 -1.025 -8.443 1.00 88.00 84 LEU A CA 1
ATOM 705 C C . LEU A 1 84 ? -3.004 -1.148 -8.652 1.00 88.00 84 LEU A C 1
ATOM 707 O O . LEU A 1 84 ? -2.545 -1.142 -9.795 1.00 88.00 84 LEU A O 1
ATOM 711 N N . ILE A 1 85 ? -2.239 -1.343 -7.574 1.00 87.88 85 ILE A N 1
ATOM 712 C CA . ILE A 1 85 ? -0.798 -1.651 -7.636 1.00 87.88 85 ILE A CA 1
ATOM 713 C C . ILE A 1 85 ? -0.577 -2.934 -8.455 1.00 87.88 85 ILE A C 1
ATOM 715 O O . ILE A 1 85 ? 0.234 -2.967 -9.380 1.00 87.88 85 ILE A O 1
ATOM 719 N N . GLY A 1 86 ? -1.361 -3.974 -8.171 1.00 86.06 86 GLY A N 1
ATOM 720 C CA . GLY A 1 86 ? -1.371 -5.277 -8.831 1.00 86.06 86 GLY A CA 1
ATOM 721 C C . GLY A 1 86 ? -1.477 -5.229 -10.349 1.00 86.06 86 GLY A C 1
ATOM 722 O O . GLY A 1 86 ? -0.741 -5.939 -11.046 1.00 86.06 86 GLY A O 1
ATOM 723 N N . THR A 1 87 ? -2.373 -4.384 -10.849 1.00 87.00 87 THR A N 1
ATOM 724 C CA . THR A 1 87 ? -2.828 -4.368 -12.244 1.00 87.00 87 THR A CA 1
ATOM 725 C C . THR A 1 87 ? -2.209 -3.255 -13.088 1.00 87.00 87 THR A C 1
ATOM 727 O O . THR A 1 87 ? -1.876 -3.500 -14.250 1.00 87.00 87 THR A O 1
ATOM 730 N N . ILE A 1 88 ? -2.031 -2.055 -12.527 1.00 86.00 88 ILE A N 1
ATOM 731 C CA . ILE A 1 88 ? -1.584 -0.863 -13.264 1.00 86.00 88 ILE A CA 1
ATOM 732 C C . ILE A 1 88 ? -0.059 -0.796 -13.313 1.00 86.00 88 ILE A C 1
ATOM 734 O O . ILE A 1 88 ? 0.504 -0.635 -14.397 1.00 86.00 88 ILE A O 1
ATOM 738 N N . GLN A 1 89 ? 0.616 -1.001 -12.175 1.00 85.50 89 GLN A N 1
ATOM 739 C CA . GLN A 1 89 ? 2.078 -0.928 -12.083 1.00 85.50 89 GLN A CA 1
ATOM 740 C C . GLN A 1 89 ? 2.820 -1.779 -13.130 1.00 85.50 89 GLN A C 1
ATOM 742 O O . GLN A 1 89 ? 3.702 -1.234 -13.787 1.00 85.50 89 GLN A O 1
ATOM 747 N N . PRO A 1 90 ? 2.481 -3.063 -13.376 1.00 83.50 90 PRO A N 1
ATOM 748 C CA . PRO A 1 90 ? 3.226 -3.879 -14.337 1.00 83.50 90 PRO A CA 1
ATOM 749 C C . PRO A 1 90 ? 2.991 -3.480 -15.798 1.00 83.50 90 PRO A C 1
ATOM 751 O O . PRO A 1 90 ? 3.740 -3.918 -16.664 1.00 83.50 90 PRO A O 1
ATOM 754 N N . ARG A 1 91 ? 1.924 -2.723 -16.092 1.00 83.44 91 ARG A N 1
ATOM 755 C CA . ARG A 1 91 ? 1.559 -2.327 -17.461 1.00 83.44 91 ARG A CA 1
ATOM 756 C C . ARG A 1 91 ? 2.040 -0.924 -17.807 1.00 83.44 91 ARG A C 1
ATOM 758 O O . ARG A 1 91 ? 2.483 -0.704 -18.925 1.00 83.44 91 ARG A O 1
ATOM 765 N N . PHE A 1 92 ? 1.931 0.003 -16.861 1.00 80.94 92 PHE A N 1
ATOM 766 C CA . PHE A 1 92 ? 2.188 1.426 -17.088 1.00 80.94 92 PHE A CA 1
ATOM 767 C C . PHE A 1 92 ? 3.394 1.950 -16.300 1.00 80.94 92 PHE A C 1
ATOM 769 O O . PHE A 1 92 ? 3.910 3.015 -16.616 1.00 80.94 92 PHE A O 1
ATOM 776 N N . GLY A 1 93 ? 3.883 1.201 -15.310 1.00 80.25 93 GLY A N 1
ATOM 777 C CA . GLY A 1 93 ? 4.952 1.622 -14.409 1.00 80.25 93 GLY A CA 1
ATOM 778 C C . GLY A 1 93 ? 4.438 2.318 -13.146 1.00 80.25 93 GLY A C 1
ATOM 779 O O . GLY A 1 93 ? 3.267 2.681 -13.023 1.00 80.25 93 GLY A O 1
ATOM 780 N N . VAL A 1 94 ? 5.344 2.505 -12.186 1.00 78.94 94 VAL A N 1
ATOM 781 C CA . VAL A 1 94 ? 5.063 3.017 -10.830 1.00 78.94 94 VAL A CA 1
ATOM 782 C C . VAL A 1 94 ? 4.433 4.410 -10.826 1.00 78.94 94 VAL A C 1
ATOM 784 O O . VAL A 1 94 ? 3.534 4.677 -10.032 1.00 78.94 94 VAL A O 1
ATOM 787 N N . LEU A 1 95 ? 4.877 5.295 -11.720 1.00 75.50 95 LEU A N 1
ATOM 788 C CA . LEU A 1 95 ? 4.442 6.697 -11.752 1.00 75.50 95 LEU A CA 1
ATOM 789 C C . LEU A 1 95 ? 2.943 6.853 -12.042 1.00 75.50 95 LEU A C 1
ATOM 791 O O . LEU A 1 95 ? 2.340 7.831 -11.612 1.00 75.50 95 LEU A O 1
ATOM 795 N N . TYR A 1 96 ? 2.349 5.881 -12.735 1.00 76.25 96 TYR A N 1
ATOM 796 C CA . TYR A 1 96 ? 0.952 5.912 -13.166 1.00 76.25 96 TYR A CA 1
ATOM 797 C C . TYR A 1 96 ? 0.009 5.191 -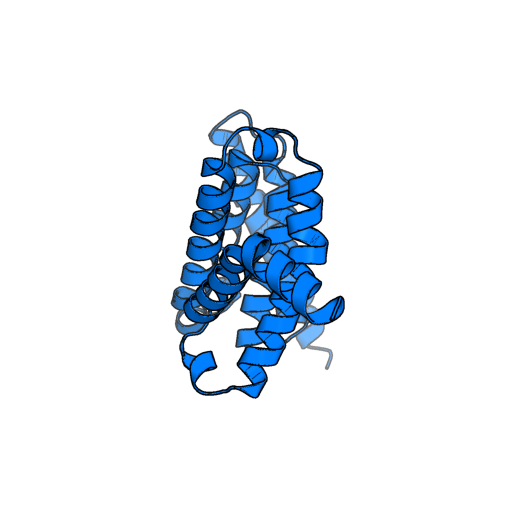12.206 1.00 76.25 96 TYR A C 1
ATOM 799 O O . TYR A 1 96 ? -1.197 5.158 -12.448 1.00 76.25 96 TYR A O 1
ATOM 807 N N . VAL A 1 97 ? 0.525 4.595 -11.126 1.00 80.50 97 VAL A N 1
ATOM 808 C CA . VAL A 1 97 ? -0.325 3.952 -10.124 1.00 80.50 97 VAL A CA 1
ATOM 809 C C . VAL A 1 97 ? -1.076 5.050 -9.369 1.00 80.50 97 VAL A C 1
ATOM 811 O O . VAL A 1 97 ? -0.442 5.861 -8.690 1.00 80.50 97 VAL A O 1
ATOM 814 N N . PRO A 1 98 ? -2.418 5.092 -9.432 1.00 80.50 98 PRO A N 1
ATOM 815 C CA . PRO A 1 98 ? -3.193 6.166 -8.832 1.00 80.50 98 PRO A CA 1
ATOM 816 C C . PRO A 1 98 ? -3.361 5.933 -7.323 1.00 80.50 98 PRO A C 1
ATOM 818 O O . PRO A 1 98 ? -4.478 5.804 -6.826 1.00 80.50 98 PRO A O 1
ATOM 821 N N . LEU A 1 99 ? -2.246 5.887 -6.581 1.00 83.56 99 LEU A N 1
ATOM 822 C CA . LEU A 1 99 ? -2.198 5.691 -5.124 1.00 83.56 99 LEU A CA 1
ATOM 823 C C . LEU A 1 99 ? -2.983 6.758 -4.355 1.00 83.56 99 LEU A C 1
ATOM 825 O O . LEU A 1 99 ? -3.477 6.492 -3.263 1.00 83.56 99 LEU A O 1
ATOM 829 N N . PHE A 1 100 ? -3.155 7.939 -4.951 1.00 83.00 100 PHE A N 1
ATOM 830 C CA . PHE A 1 100 ? -4.007 8.994 -4.417 1.00 83.00 100 PHE A CA 1
ATOM 831 C C . PHE A 1 100 ? -5.440 8.511 -4.151 1.00 83.00 100 PHE A C 1
ATOM 833 O O . PHE A 1 100 ? -5.989 8.810 -3.098 1.00 83.00 100 PHE A O 1
ATOM 840 N N . ILE A 1 101 ? -6.039 7.738 -5.064 1.00 83.44 101 ILE A N 1
ATOM 841 C CA . ILE A 1 101 ? -7.452 7.337 -4.982 1.00 83.44 101 ILE A CA 1
ATOM 842 C C . ILE A 1 101 ? -7.747 6.514 -3.714 1.00 83.44 101 ILE A C 1
ATOM 844 O O . ILE A 1 101 ? -8.597 6.941 -2.927 1.00 83.44 101 ILE A O 1
ATOM 848 N N . PRO A 1 102 ? -7.080 5.366 -3.461 1.00 88.44 102 PRO A N 1
ATOM 849 C CA . PRO A 1 102 ? -7.352 4.573 -2.266 1.00 88.44 102 PRO A CA 1
ATOM 850 C C . PRO A 1 102 ? -6.990 5.327 -0.980 1.00 88.44 102 PRO A C 1
ATOM 852 O O . PRO A 1 102 ? -7.735 5.243 -0.008 1.00 88.44 102 PRO A O 1
ATOM 855 N N . VAL A 1 103 ? -5.904 6.108 -0.967 1.00 87.38 103 VAL A N 1
ATOM 856 C CA . VAL A 1 103 ? -5.482 6.862 0.227 1.00 87.38 103 VAL A CA 1
ATOM 857 C C . VAL A 1 103 ? -6.464 7.992 0.556 1.00 87.38 103 VAL A C 1
ATOM 859 O O . VAL A 1 103 ? -6.861 8.143 1.712 1.00 87.38 103 VAL A O 1
ATOM 862 N N . ALA A 1 104 ? -6.925 8.747 -0.443 1.00 83.56 104 ALA A N 1
ATOM 863 C CA . ALA A 1 104 ? -7.916 9.805 -0.254 1.00 83.56 104 ALA A CA 1
ATOM 864 C C . ALA A 1 104 ? -9.264 9.239 0.217 1.00 83.56 104 ALA A C 1
ATOM 866 O O . ALA A 1 104 ? -9.868 9.787 1.138 1.00 83.56 104 ALA A O 1
ATOM 867 N N . LEU A 1 105 ? -9.711 8.107 -0.342 1.00 85.88 105 LEU A N 1
ATOM 868 C CA . LEU A 1 105 ? -10.923 7.416 0.116 1.00 85.88 105 LEU A CA 1
ATOM 869 C C . LEU A 1 105 ? -10.829 7.009 1.592 1.00 85.88 105 LEU A C 1
ATOM 871 O O . LEU A 1 105 ? -11.773 7.247 2.344 1.00 85.88 105 LEU A O 1
ATOM 875 N N . ILE A 1 106 ? -9.696 6.440 2.019 1.00 86.31 106 ILE A N 1
ATOM 876 C CA . ILE A 1 106 ? -9.474 6.070 3.427 1.00 86.31 106 ILE A CA 1
ATOM 877 C C . ILE A 1 106 ? -9.460 7.323 4.314 1.00 86.31 106 ILE A C 1
ATOM 879 O O . ILE A 1 106 ? -10.057 7.316 5.392 1.00 86.31 106 ILE A O 1
ATOM 883 N N . SER A 1 107 ? -8.836 8.410 3.853 1.00 85.25 107 SER A N 1
ATOM 884 C CA . SER A 1 107 ? -8.766 9.669 4.604 1.00 85.25 107 SER A CA 1
ATOM 885 C C . SER A 1 107 ? -10.152 10.291 4.807 1.00 85.25 107 SER A C 1
ATOM 887 O O . SER A 1 107 ? -10.486 10.681 5.924 1.00 85.25 107 SER A O 1
ATOM 889 N N . LEU A 1 108 ? -10.994 10.294 3.765 1.00 80.12 108 LEU A N 1
ATOM 890 C CA . LEU A 1 108 ? -12.360 10.837 3.804 1.00 80.12 108 LEU A CA 1
ATOM 891 C C . LEU A 1 108 ? -13.326 9.996 4.637 1.00 80.12 108 LEU A C 1
ATOM 893 O O . LEU A 1 108 ? -14.135 10.547 5.381 1.00 80.12 108 LEU A O 1
ATOM 897 N N . LEU A 1 109 ? -13.298 8.668 4.482 1.00 81.12 109 LEU A N 1
ATOM 898 C CA . LEU A 1 109 ? -14.247 7.790 5.175 1.00 81.12 109 LEU A CA 1
ATOM 899 C C . LEU A 1 109 ? -13.872 7.562 6.638 1.00 81.12 109 LEU A C 1
ATOM 901 O O . LEU A 1 109 ? -14.741 7.218 7.443 1.00 81.12 109 LEU A O 1
ATOM 905 N N . MET A 1 110 ? -12.590 7.691 6.975 1.00 78.31 110 MET A N 1
ATOM 906 C CA . MET A 1 110 ? -12.082 7.343 8.295 1.00 78.31 110 MET A CA 1
ATOM 907 C C . MET A 1 110 ? -11.332 8.507 8.913 1.00 78.31 110 MET A C 1
ATOM 909 O O . MET A 1 110 ? -11.928 9.298 9.644 1.00 78.31 110 MET A O 1
ATOM 913 N N . ASN A 1 111 ? -10.026 8.574 8.667 1.00 81.31 111 ASN A N 1
ATOM 914 C CA . ASN A 1 111 ? -9.159 9.605 9.201 1.00 81.31 111 ASN A CA 1
ATOM 915 C C . ASN A 1 111 ? -7.853 9.670 8.404 1.00 81.31 111 ASN A C 1
ATOM 917 O O . ASN A 1 111 ? -7.357 8.650 7.916 1.00 81.31 111 ASN A O 1
ATOM 921 N N . HIS A 1 112 ? -7.250 10.854 8.372 1.00 81.38 112 HIS A N 1
ATOM 922 C CA . HIS A 1 112 ? -5.957 11.100 7.738 1.00 81.38 112 HIS A CA 1
ATOM 923 C C . HIS A 1 112 ? -4.818 10.242 8.318 1.00 81.38 112 HIS A C 1
ATOM 925 O O . HIS A 1 112 ? -3.952 9.805 7.569 1.00 81.38 112 HIS A O 1
ATOM 931 N N . GLU A 1 113 ? -4.835 9.927 9.617 1.00 83.31 113 GLU A N 1
ATOM 932 C CA . GLU A 1 113 ? -3.817 9.071 10.255 1.00 83.31 113 GLU A CA 1
ATOM 933 C 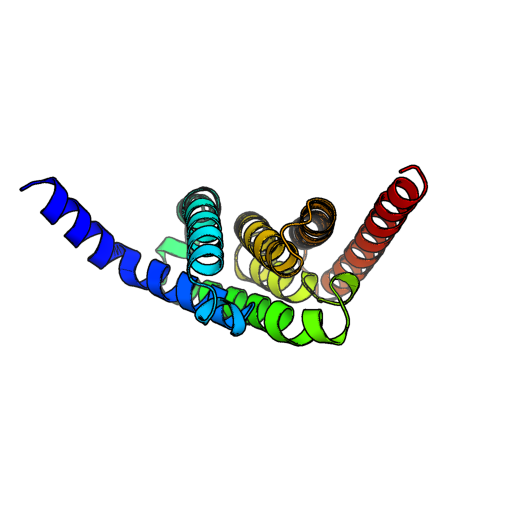C . GLU A 1 113 ? -3.838 7.635 9.712 1.00 83.31 113 GLU A C 1
ATOM 935 O O . GLU A 1 113 ? -2.800 7.083 9.351 1.00 83.31 113 GLU A O 1
ATOM 940 N N . ILE A 1 114 ? -5.033 7.049 9.578 1.00 84.19 114 ILE A N 1
ATOM 941 C CA . ILE A 1 114 ? -5.216 5.696 9.030 1.00 84.19 114 ILE A CA 1
ATOM 942 C C . ILE A 1 114 ? -4.876 5.689 7.534 1.00 84.19 114 ILE A C 1
ATOM 944 O O . ILE A 1 114 ? -4.278 4.736 7.031 1.00 84.19 114 ILE A O 1
ATOM 948 N N . ALA A 1 115 ? -5.209 6.766 6.819 1.00 86.25 115 ALA A N 1
ATOM 949 C CA . ALA A 1 115 ? -4.837 6.944 5.419 1.00 86.25 115 ALA A CA 1
ATOM 950 C C . ALA A 1 115 ? -3.319 7.024 5.222 1.00 86.25 115 ALA A C 1
ATOM 952 O O . ALA A 1 115 ? -2.784 6.413 4.303 1.00 86.25 115 ALA A O 1
ATOM 953 N N . LEU A 1 116 ? -2.611 7.723 6.109 1.00 87.69 116 LEU A N 1
ATOM 954 C CA . LEU A 1 116 ? -1.155 7.827 6.069 1.00 87.69 116 LEU A CA 1
ATOM 955 C C . LEU A 1 116 ? -0.499 6.476 6.399 1.00 87.69 116 LEU A C 1
ATOM 957 O O . LEU A 1 116 ? 0.390 6.034 5.671 1.00 87.69 116 LEU A O 1
ATOM 961 N N . ALA A 1 117 ? -0.989 5.774 7.426 1.00 89.19 117 ALA A N 1
ATOM 962 C CA . ALA A 1 117 ? -0.506 4.441 7.796 1.00 89.19 117 ALA A CA 1
ATOM 963 C C . ALA A 1 117 ? -0.727 3.401 6.679 1.00 89.19 117 ALA A C 1
ATOM 965 O O . ALA A 1 117 ? 0.181 2.648 6.324 1.00 89.19 117 ALA A O 1
ATOM 966 N N . SER A 1 118 ? -1.918 3.382 6.074 1.00 88.31 118 SER A N 1
ATOM 967 C CA . SER A 1 118 ? -2.220 2.514 4.924 1.00 88.31 118 SER A CA 1
ATOM 968 C C . SER A 1 118 ? -1.440 2.918 3.668 1.00 88.31 118 SER A C 1
ATOM 970 O O . SER A 1 118 ? -0.944 2.054 2.945 1.00 88.31 118 SER A O 1
ATOM 972 N N . GLY A 1 119 ? -1.243 4.218 3.451 1.00 88.88 119 GLY A N 1
ATOM 973 C CA . GLY A 1 119 ? -0.386 4.783 2.413 1.00 88.88 119 GLY A CA 1
ATOM 974 C C . GLY A 1 119 ? 1.068 4.320 2.494 1.00 88.88 119 GLY A C 1
ATOM 975 O O . GLY A 1 119 ? 1.685 4.008 1.472 1.00 88.88 119 GLY A O 1
ATOM 976 N N . PHE A 1 120 ? 1.606 4.195 3.707 1.00 90.69 120 PHE A N 1
ATOM 977 C CA . PHE A 1 120 ? 2.932 3.623 3.929 1.00 90.69 120 PHE A CA 1
ATOM 978 C C . PHE A 1 120 ? 2.996 2.148 3.508 1.00 90.69 120 PHE A C 1
ATOM 980 O O . PHE A 1 120 ? 3.915 1.752 2.791 1.00 90.69 120 PHE A O 1
ATOM 987 N N . ILE A 1 121 ? 1.978 1.351 3.852 1.00 91.81 121 ILE A N 1
ATOM 988 C CA . ILE A 1 121 ? 1.880 -0.052 3.415 1.00 91.81 121 ILE A CA 1
ATOM 989 C C . ILE A 1 121 ? 1.820 -0.146 1.884 1.00 91.81 121 ILE A C 1
ATOM 991 O O . ILE A 1 121 ? 2.552 -0.941 1.296 1.00 91.81 121 ILE A O 1
ATOM 995 N N . PHE A 1 122 ? 1.021 0.692 1.217 1.00 91.06 122 PHE A N 1
ATOM 996 C CA . PHE A 1 122 ? 0.993 0.744 -0.249 1.00 91.06 122 PHE A CA 1
ATOM 997 C C . PHE A 1 122 ? 2.351 1.087 -0.865 1.00 91.06 122 PHE A C 1
ATOM 999 O O . PHE A 1 122 ? 2.725 0.519 -1.890 1.00 91.06 122 PHE A O 1
ATOM 1006 N N . SER A 1 123 ? 3.106 1.976 -0.225 1.00 90.00 123 SER A N 1
ATOM 1007 C CA . SER A 1 123 ? 4.439 2.377 -0.685 1.00 90.00 123 SER A CA 1
ATOM 1008 C C . SER A 1 123 ? 5.449 1.234 -0.578 1.00 90.00 123 SER A C 1
ATOM 1010 O O . SER A 1 123 ? 6.236 1.023 -1.501 1.00 90.00 123 SER A O 1
ATOM 1012 N N . ILE A 1 124 ? 5.379 0.446 0.502 1.00 90.62 124 ILE A N 1
ATOM 1013 C CA . ILE A 1 124 ? 6.169 -0.784 0.656 1.00 90.62 124 ILE A CA 1
ATOM 1014 C C . ILE A 1 124 ? 5.830 -1.773 -0.461 1.00 90.62 124 ILE A C 1
ATOM 1016 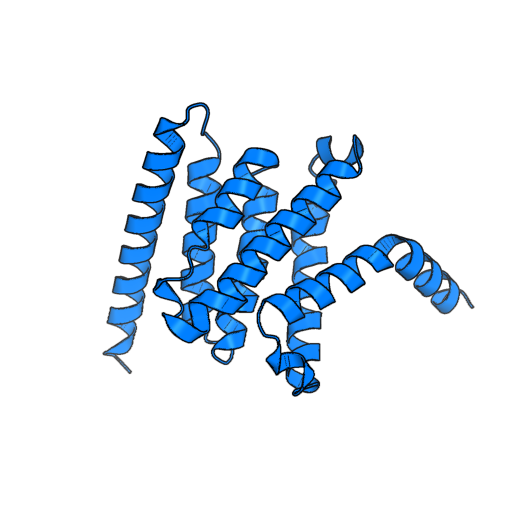O O . ILE A 1 124 ? 6.737 -2.297 -1.101 1.00 90.62 124 ILE A O 1
ATOM 1020 N N . LEU A 1 125 ? 4.544 -2.012 -0.725 1.00 89.44 125 LEU A N 1
ATOM 1021 C CA . LEU A 1 125 ? 4.100 -2.965 -1.749 1.00 89.44 125 LEU A CA 1
ATOM 1022 C C . LEU A 1 125 ? 4.576 -2.571 -3.151 1.00 89.44 125 LEU A C 1
ATOM 1024 O O . LEU A 1 125 ? 5.127 -3.404 -3.873 1.00 89.44 125 LEU A O 1
ATOM 1028 N N . ALA A 1 126 ? 4.411 -1.297 -3.510 1.00 87.31 126 ALA A N 1
ATOM 1029 C CA . ALA A 1 126 ? 4.829 -0.775 -4.806 1.00 87.31 126 ALA A CA 1
ATOM 1030 C C . ALA A 1 126 ? 6.356 -0.845 -4.994 1.00 87.31 126 ALA A C 1
ATOM 1032 O O . ALA A 1 126 ? 6.824 -1.266 -6.053 1.00 87.31 126 ALA A O 1
ATOM 1033 N N . SER A 1 127 ? 7.135 -0.494 -3.963 1.00 88.31 127 SER A N 1
ATOM 1034 C CA . SER A 1 127 ? 8.604 -0.560 -3.992 1.00 88.31 127 SER A CA 1
ATOM 1035 C C . SER A 1 127 ? 9.124 -1.996 -4.036 1.00 88.31 127 SER A C 1
ATOM 1037 O O . SER A 1 127 ? 10.010 -2.316 -4.831 1.00 88.31 127 SER A O 1
ATOM 1039 N N . PHE A 1 128 ? 8.552 -2.895 -3.231 1.00 86.44 128 PHE A N 1
ATOM 1040 C CA . PHE A 1 128 ? 8.994 -4.287 -3.158 1.00 86.44 128 PHE A CA 1
ATOM 1041 C C . PHE A 1 128 ? 8.821 -5.019 -4.492 1.00 86.44 128 PHE A C 1
ATOM 1043 O O . PHE A 1 128 ? 9.636 -5.875 -4.842 1.00 86.44 128 PHE A O 1
ATOM 1050 N N . ARG A 1 129 ? 7.805 -4.643 -5.273 1.00 82.44 129 ARG A N 1
ATOM 1051 C CA . ARG A 1 129 ? 7.571 -5.194 -6.609 1.00 82.44 129 ARG A CA 1
ATOM 1052 C C . ARG A 1 129 ? 8.716 -4.917 -7.591 1.00 82.44 129 ARG A C 1
ATOM 1054 O O . ARG A 1 129 ? 9.036 -5.789 -8.392 1.00 82.44 129 ARG A O 1
ATOM 1061 N N . GLU A 1 130 ? 9.366 -3.761 -7.484 1.00 81.19 130 GLU A N 1
ATOM 1062 C CA . GLU A 1 130 ? 10.523 -3.375 -8.311 1.00 81.19 130 GLU A CA 1
ATOM 1063 C C . GLU A 1 130 ? 11.870 -3.772 -7.674 1.00 81.19 130 GLU A C 1
ATOM 1065 O O . GLU A 1 130 ? 12.920 -3.258 -8.046 1.00 81.19 130 GLU A O 1
ATOM 1070 N N . GLY A 1 131 ? 11.870 -4.682 -6.692 1.00 80.38 131 GLY A N 1
ATOM 1071 C CA . GLY A 1 131 ? 13.097 -5.123 -6.021 1.00 80.38 131 GLY A CA 1
ATOM 1072 C C . GLY A 1 131 ? 13.516 -4.268 -4.822 1.00 80.38 131 GLY A C 1
ATOM 1073 O O . GLY A 1 131 ? 14.677 -4.322 -4.429 1.00 80.38 131 GLY A O 1
ATOM 1074 N N . PHE A 1 132 ? 12.574 -3.541 -4.211 1.00 80.75 132 PHE A N 1
ATOM 1075 C CA . PHE A 1 132 ? 12.782 -2.718 -3.013 1.00 80.75 132 PHE A CA 1
ATOM 1076 C C . PHE A 1 132 ? 13.654 -1.472 -3.248 1.00 80.75 132 PHE A C 1
ATOM 1078 O O . PHE A 1 132 ? 14.512 -1.132 -2.432 1.00 80.75 132 PHE A O 1
ATOM 1085 N N . ASP A 1 133 ? 13.429 -0.760 -4.361 1.00 82.88 133 ASP A N 1
ATOM 1086 C CA . ASP A 1 133 ? 14.080 0.537 -4.591 1.00 82.88 133 ASP A CA 1
ATOM 1087 C C . ASP A 1 133 ? 13.511 1.589 -3.619 1.00 82.88 133 ASP A C 1
ATOM 1089 O O . ASP A 1 133 ? 12.312 1.911 -3.629 1.00 82.88 133 ASP A O 1
ATOM 1093 N N . LEU A 1 134 ? 14.392 2.142 -2.782 1.00 83.25 134 LEU A N 1
ATOM 1094 C CA . LEU A 1 134 ? 14.074 3.180 -1.799 1.00 83.25 134 LEU A CA 1
ATOM 1095 C C . LEU A 1 134 ? 13.499 4.445 -2.448 1.00 83.25 134 LEU A C 1
ATOM 1097 O O . LEU A 1 134 ? 12.672 5.122 -1.837 1.00 83.25 134 LEU A O 1
ATOM 1101 N N . ARG A 1 135 ? 13.873 4.758 -3.694 1.00 81.12 135 ARG A N 1
ATOM 1102 C CA . ARG A 1 135 ? 13.357 5.930 -4.420 1.00 81.12 135 ARG A CA 1
ATOM 1103 C C . ARG A 1 135 ? 11.871 5.790 -4.716 1.00 81.12 135 ARG A C 1
ATOM 1105 O O . ARG A 1 135 ? 11.115 6.741 -4.543 1.00 81.12 135 ARG A O 1
ATOM 1112 N N . ILE A 1 136 ? 11.448 4.589 -5.104 1.00 84.00 136 ILE A N 1
ATOM 1113 C CA . ILE A 1 136 ? 10.038 4.277 -5.352 1.00 84.00 136 ILE A CA 1
ATOM 1114 C C . ILE A 1 136 ? 9.251 4.349 -4.048 1.00 84.00 136 ILE A C 1
ATOM 1116 O O . ILE A 1 136 ? 8.164 4.922 -4.023 1.00 84.00 136 ILE A O 1
ATOM 1120 N N . LEU A 1 137 ? 9.821 3.831 -2.958 1.00 86.75 137 LEU A N 1
ATOM 1121 C CA . LEU A 1 137 ? 9.200 3.911 -1.640 1.00 86.75 137 LEU A CA 1
ATOM 1122 C C . LEU A 1 137 ? 8.976 5.371 -1.227 1.00 86.75 137 LEU A C 1
ATOM 1124 O O . LEU A 1 137 ? 7.866 5.725 -0.838 1.00 86.75 137 LEU A O 1
ATOM 1128 N N . LEU A 1 138 ? 9.995 6.226 -1.364 1.00 85.31 138 LEU A N 1
ATOM 1129 C CA . LEU A 1 138 ? 9.913 7.653 -1.036 1.00 85.31 138 LEU A CA 1
ATOM 1130 C C . LEU A 1 138 ? 8.925 8.407 -1.929 1.00 85.31 138 LEU A C 1
ATOM 1132 O O . LEU A 1 138 ? 8.163 9.237 -1.429 1.00 85.31 138 LEU A O 1
ATOM 1136 N N . TYR A 1 139 ? 8.911 8.111 -3.229 1.00 85.88 139 TYR A N 1
ATOM 1137 C CA . TYR A 1 139 ? 7.953 8.686 -4.169 1.00 85.88 139 TYR A CA 1
ATOM 1138 C C . TYR A 1 139 ? 6.516 8.324 -3.779 1.00 85.88 139 TYR A C 1
ATOM 1140 O O . TYR A 1 139 ? 5.702 9.213 -3.525 1.00 85.88 139 TYR A O 1
ATOM 1148 N N . CYS A 1 140 ? 6.212 7.029 -3.661 1.00 86.19 140 CYS A N 1
ATOM 1149 C CA . CYS A 1 140 ? 4.879 6.545 -3.306 1.00 86.19 140 CYS A CA 1
A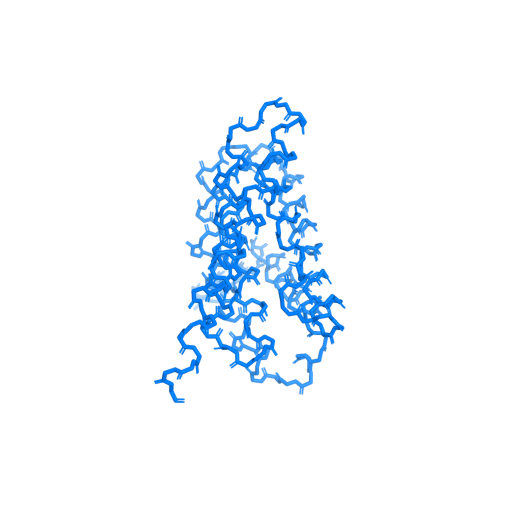TOM 1150 C C . CYS A 1 140 ?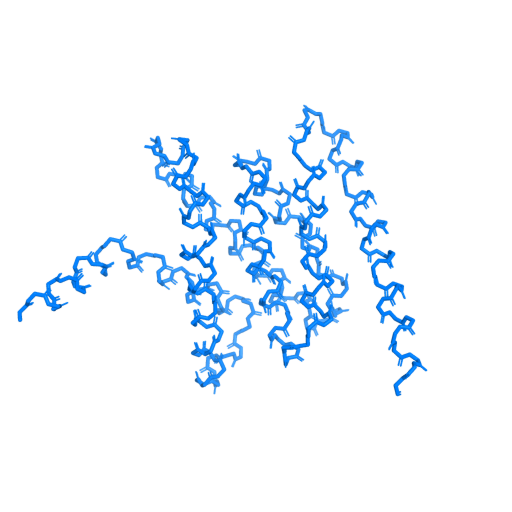 4.433 7.057 -1.931 1.00 86.19 140 CYS A C 1
ATOM 1152 O O . CYS A 1 140 ? 3.278 7.459 -1.775 1.00 86.19 140 CYS A O 1
ATOM 1154 N N . PHE A 1 141 ? 5.352 7.114 -0.963 1.00 88.06 141 PHE A N 1
ATOM 1155 C CA . PHE A 1 141 ? 5.046 7.614 0.371 1.00 88.06 141 PHE A CA 1
ATOM 1156 C C . PHE A 1 141 ? 4.747 9.109 0.353 1.00 88.06 141 PHE A C 1
ATOM 1158 O O . PHE A 1 141 ? 3.805 9.547 1.004 1.00 88.06 141 PHE A O 1
ATOM 1165 N N . SER A 1 142 ? 5.483 9.885 -0.444 1.00 84.62 142 SER A N 1
ATOM 1166 C CA . SER A 1 142 ? 5.224 11.313 -0.627 1.00 84.62 142 SER A CA 1
ATOM 1167 C C . SER A 1 142 ? 3.842 11.543 -1.246 1.00 84.62 142 SER A C 1
ATOM 1169 O O . SER A 1 142 ? 3.074 12.353 -0.730 1.00 84.62 142 SER A O 1
ATOM 1171 N N . VAL A 1 143 ? 3.468 10.778 -2.282 1.00 85.31 143 VAL A N 1
ATOM 1172 C CA . VAL A 1 143 ? 2.113 10.832 -2.867 1.00 85.31 143 VAL A CA 1
ATOM 1173 C C . VAL A 1 143 ? 1.051 10.531 -1.811 1.00 85.31 143 VAL A C 1
ATOM 1175 O O . VAL A 1 143 ? 0.081 11.276 -1.687 1.00 85.31 143 VAL A O 1
ATOM 1178 N N . ALA A 1 144 ? 1.242 9.477 -1.016 1.00 85.44 144 ALA A N 1
ATOM 1179 C CA . ALA A 1 144 ? 0.313 9.116 0.048 1.00 85.44 144 ALA A CA 1
ATOM 1180 C C . ALA A 1 144 ? 0.243 10.172 1.166 1.00 85.44 144 ALA A C 1
ATOM 1182 O O . ALA A 1 144 ? -0.842 10.466 1.668 1.00 85.44 144 ALA A O 1
ATOM 1183 N N . PHE A 1 145 ? 1.374 10.775 1.532 1.00 85.44 145 PHE A N 1
ATOM 1184 C CA . PHE A 1 145 ? 1.458 11.826 2.541 1.00 85.44 145 PHE A CA 1
ATOM 1185 C C . PHE A 1 145 ? 0.700 13.080 2.100 1.00 85.44 145 PHE A C 1
ATOM 1187 O O . PHE A 1 145 ? -0.165 13.569 2.830 1.00 85.44 145 PHE A O 1
ATOM 1194 N N . PHE A 1 146 ? 0.961 13.563 0.882 1.00 82.00 146 PHE A N 1
ATOM 1195 C CA . PHE A 1 146 ? 0.240 14.704 0.321 1.00 82.00 146 PHE A CA 1
ATOM 1196 C C . PHE A 1 146 ? -1.246 14.392 0.141 1.00 82.00 146 PHE A C 1
ATOM 1198 O O . PHE A 1 146 ? -2.074 15.233 0.489 1.00 82.00 146 PHE A O 1
ATOM 1205 N N . ALA A 1 147 ? -1.600 13.180 -0.299 1.00 82.12 147 ALA A N 1
ATOM 1206 C CA . ALA A 1 147 ? -2.991 12.746 -0.391 1.00 82.12 147 ALA A CA 1
ATOM 1207 C C . ALA A 1 147 ? -3.689 12.812 0.975 1.00 82.12 147 ALA A C 1
ATOM 1209 O O . ALA A 1 147 ? -4.748 13.421 1.102 1.00 82.12 147 ALA A O 1
ATOM 1210 N N . ALA A 1 148 ? -3.086 12.241 2.019 1.00 81.94 148 ALA A N 1
ATOM 1211 C CA . ALA A 1 148 ? -3.668 12.216 3.357 1.00 81.94 148 ALA A CA 1
ATOM 1212 C C . ALA A 1 148 ? -3.800 13.626 3.960 1.00 81.94 148 ALA A C 1
ATOM 1214 O O . ALA A 1 148 ? -4.859 13.957 4.497 1.00 81.94 148 ALA A O 1
ATOM 1215 N N . MET A 1 149 ? -2.765 14.465 3.829 1.00 77.94 149 MET A N 1
ATOM 1216 C CA . MET A 1 149 ? -2.740 15.820 4.392 1.00 77.94 149 MET A CA 1
ATOM 1217 C C . MET A 1 149 ? -3.690 16.777 3.675 1.00 77.94 149 MET A C 1
ATOM 1219 O O . MET A 1 149 ? -4.443 17.490 4.330 1.00 77.94 149 MET A O 1
ATOM 1223 N N . THR A 1 150 ? -3.717 16.764 2.341 1.00 72.56 150 THR A N 1
ATOM 1224 C CA . THR A 1 150 ? -4.640 17.622 1.574 1.00 72.56 150 THR A CA 1
ATOM 1225 C C . THR A 1 150 ? -6.100 17.210 1.753 1.00 72.56 150 THR A C 1
ATOM 1227 O O . THR A 1 150 ? -6.995 18.036 1.603 1.00 72.56 150 THR A O 1
ATOM 1230 N N . THR A 1 151 ? -6.345 15.952 2.124 1.00 67.81 151 THR A N 1
ATOM 1231 C CA . THR A 1 151 ? -7.691 15.425 2.372 1.00 67.81 151 THR A CA 1
ATOM 1232 C C . THR A 1 151 ? -8.210 15.714 3.788 1.00 67.81 151 THR A C 1
ATOM 1234 O O . THR A 1 151 ? -9.407 15.593 4.039 1.00 67.81 151 THR A O 1
ATOM 1237 N N . LYS A 1 152 ? -7.342 16.160 4.708 1.00 65.88 152 LYS A N 1
ATOM 1238 C CA . LYS A 1 152 ? -7.669 16.404 6.124 1.00 65.88 152 LYS A CA 1
ATOM 1239 C C . LYS A 1 152 ? -8.767 17.457 6.344 1.00 65.88 152 LYS A C 1
ATOM 1241 O O . LYS A 1 152 ? -9.489 17.371 7.331 1.00 65.88 152 LYS A O 1
ATOM 1246 N N . GLU A 1 153 ? -8.908 18.425 5.437 1.00 58.78 153 GLU A N 1
ATOM 1247 C CA . GLU A 1 153 ? -9.808 19.585 5.590 1.00 58.78 153 GLU A CA 1
ATOM 1248 C C . GLU A 1 153 ? -10.948 19.633 4.555 1.00 58.78 153 GLU A C 1
ATOM 1250 O O . GLU A 1 153 ? -11.586 20.667 4.353 1.00 58.78 153 GLU A O 1
ATOM 1255 N N . ILE A 1 154 ? -11.233 18.521 3.873 1.00 56.69 154 ILE A N 1
ATOM 1256 C CA . ILE A 1 154 ? -12.205 18.509 2.773 1.00 56.69 154 ILE A CA 1
ATOM 1257 C C . ILE A 1 154 ? -13.642 18.444 3.305 1.00 56.69 154 ILE A C 1
ATOM 1259 O O . ILE A 1 154 ? -14.129 17.387 3.700 1.00 56.69 154 ILE A O 1
ATOM 1263 N N . TYR A 1 155 ? -14.353 19.574 3.226 1.00 53.12 155 TYR A N 1
ATOM 1264 C CA . TYR A 1 155 ? -15.801 19.663 3.479 1.00 53.12 155 TYR A CA 1
ATOM 1265 C C . TYR A 1 155 ? -16.642 19.739 2.186 1.00 53.12 155 TYR A C 1
ATOM 1267 O O . TYR A 1 155 ? -17.846 19.476 2.220 1.00 53.12 155 TYR A O 1
ATOM 1275 N N . ARG A 1 156 ? -16.048 20.073 1.025 1.00 51.16 156 ARG A N 1
ATOM 1276 C CA . ARG A 1 156 ? -16.745 20.189 -0.277 1.00 51.16 156 ARG A CA 1
ATOM 1277 C C . ARG A 1 156 ? -16.082 19.351 -1.377 1.00 51.16 156 ARG A C 1
ATOM 1279 O O . ARG A 1 156 ? -14.865 19.253 -1.455 1.00 51.16 156 ARG A O 1
ATOM 1286 N N . ARG A 1 157 ? -16.888 18.822 -2.315 1.00 52.94 157 ARG A N 1
ATOM 1287 C CA . ARG A 1 157 ? -16.424 18.012 -3.473 1.00 52.94 157 ARG A CA 1
ATOM 1288 C C . ARG A 1 157 ? -15.376 18.727 -4.348 1.00 52.94 157 ARG A C 1
ATOM 1290 O O . ARG A 1 157 ? -14.525 18.072 -4.936 1.00 52.94 157 ARG A O 1
ATOM 1297 N N . LEU A 1 158 ? -15.423 20.061 -4.405 1.00 56.75 158 LEU A N 1
ATOM 1298 C CA . LEU A 1 158 ? -14.450 20.908 -5.112 1.00 56.75 158 LEU A CA 1
ATOM 1299 C C . LEU A 1 158 ? -13.053 20.889 -4.471 1.00 56.75 158 LEU A C 1
ATOM 1301 O O . LEU A 1 158 ? -12.060 21.014 -5.185 1.00 56.75 158 LEU A O 1
ATOM 1305 N N . ASP A 1 159 ? -12.956 20.680 -3.158 1.00 59.16 159 ASP A N 1
ATOM 1306 C CA . ASP A 1 159 ? -11.663 20.607 -2.466 1.00 59.16 159 ASP A CA 1
ATOM 1307 C C . ASP A 1 159 ? -10.965 19.262 -2.716 1.00 59.16 159 ASP A C 1
ATOM 1309 O O . ASP A 1 159 ? -9.742 19.185 -2.707 1.00 59.16 159 ASP A O 1
ATOM 1313 N N . LEU A 1 160 ? -11.732 18.229 -3.075 1.00 57.00 160 LEU A N 1
ATOM 1314 C CA . LEU A 1 160 ? -11.235 16.918 -3.509 1.00 57.00 160 LEU A CA 1
ATOM 1315 C C . LEU A 1 160 ? -10.519 17.007 -4.861 1.00 57.00 160 LEU A C 1
ATOM 1317 O O . LEU A 1 160 ? -9.434 16.452 -5.036 1.00 57.00 160 LEU A O 1
ATOM 1321 N N . VAL A 1 161 ? -11.069 17.796 -5.789 1.00 61.47 161 VAL A N 1
ATOM 1322 C CA . VAL A 1 161 ? -10.406 18.095 -7.066 1.00 61.47 161 VAL A CA 1
ATOM 1323 C C . VAL A 1 161 ? -9.132 18.906 -6.825 1.00 61.47 161 VAL A C 1
ATOM 1325 O O . VAL A 1 161 ? -8.081 18.548 -7.354 1.00 61.47 161 VAL A O 1
ATOM 1328 N N . LYS A 1 162 ? -9.166 19.932 -5.963 1.00 60.66 162 LYS A N 1
ATOM 1329 C CA . LYS A 1 162 ? -7.960 20.705 -5.607 1.00 60.66 162 LYS A CA 1
ATOM 1330 C C . LYS A 1 162 ? -6.879 19.838 -4.961 1.00 60.66 162 LYS A C 1
ATOM 1332 O O . LYS A 1 162 ? -5.722 19.930 -5.355 1.00 60.66 162 LYS A O 1
ATOM 1337 N N . SER A 1 163 ? -7.251 18.966 -4.027 1.00 59.22 163 SER A N 1
ATOM 1338 C CA . SER A 1 163 ? -6.345 18.006 -3.389 1.00 59.22 163 SER A CA 1
ATOM 1339 C C . SER A 1 163 ? -5.691 17.077 -4.416 1.00 59.22 163 SER A C 1
ATOM 1341 O O . SER A 1 163 ? -4.477 16.878 -4.364 1.00 59.22 163 SER A O 1
ATOM 1343 N N . SER A 1 164 ? -6.444 16.589 -5.408 1.00 62.03 164 SER A N 1
ATOM 1344 C CA . SER A 1 164 ? -5.878 15.759 -6.479 1.00 62.03 164 SER A CA 1
ATOM 1345 C C . SER A 1 164 ? -4.864 16.517 -7.346 1.00 62.03 164 SER A C 1
ATOM 1347 O O . SER A 1 164 ? -3.804 15.976 -7.667 1.00 62.03 164 SER A O 1
ATOM 1349 N N . VAL A 1 165 ? -5.132 17.792 -7.659 1.00 70.44 165 VAL A N 1
ATOM 1350 C CA . VAL A 1 165 ? -4.224 18.652 -8.437 1.00 70.44 165 VAL A CA 1
ATOM 1351 C C . VAL A 1 165 ? -2.956 18.957 -7.642 1.00 70.44 165 VAL A C 1
ATOM 1353 O O . VAL A 1 165 ? -1.859 18.805 -8.172 1.00 70.44 165 VAL A O 1
ATOM 1356 N N . ILE A 1 166 ? -3.086 19.315 -6.360 1.00 73.69 166 ILE A N 1
ATOM 1357 C CA . ILE A 1 166 ? -1.945 19.589 -5.474 1.00 73.69 166 ILE A CA 1
ATOM 1358 C C . ILE A 1 166 ? -1.093 18.333 -5.300 1.00 73.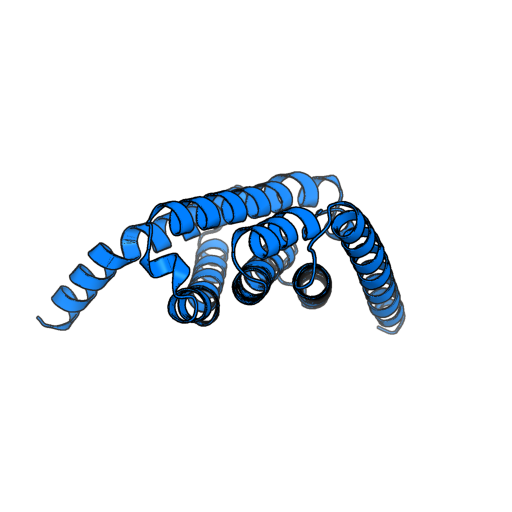69 166 ILE A C 1
ATOM 1360 O O . ILE A 1 166 ? 0.128 18.401 -5.412 1.00 73.69 166 ILE A O 1
ATOM 1364 N N . THR A 1 167 ? -1.726 17.180 -5.078 1.00 72.19 167 THR A N 1
ATOM 1365 C CA . THR A 1 167 ? -1.000 15.919 -4.899 1.00 72.19 167 THR A CA 1
ATOM 1366 C C . THR A 1 167 ? -0.274 15.515 -6.179 1.00 72.19 167 THR A C 1
ATOM 1368 O O . THR A 1 167 ? 0.877 15.099 -6.103 1.00 72.19 167 THR A O 1
ATOM 1371 N N . SER A 1 168 ? -0.894 15.714 -7.347 1.00 71.50 168 SER A N 1
ATOM 1372 C CA . SER A 1 168 ? -0.265 15.444 -8.647 1.00 71.50 168 SER A CA 1
ATOM 1373 C C . SER A 1 168 ? 0.913 16.385 -8.928 1.00 71.50 168 SER A C 1
ATOM 1375 O O . SER A 1 168 ? 1.959 15.953 -9.412 1.00 71.50 168 SER A O 1
ATOM 1377 N N . ALA A 1 169 ? 0.779 17.671 -8.591 1.00 72.31 169 ALA A N 1
ATOM 1378 C CA . ALA A 1 169 ? 1.857 18.649 -8.730 1.00 72.31 169 ALA A CA 1
ATOM 1379 C C . ALA A 1 169 ? 3.027 18.342 -7.779 1.00 72.31 169 ALA A C 1
ATOM 1381 O O . ALA A 1 169 ? 4.188 18.378 -8.186 1.00 72.31 169 ALA A O 1
ATOM 1382 N N . ALA A 1 170 ? 2.726 17.978 -6.530 1.00 76.69 170 ALA A N 1
ATOM 1383 C CA . ALA A 1 170 ? 3.729 17.591 -5.546 1.00 76.69 170 ALA A CA 1
ATOM 1384 C C . ALA A 1 170 ? 4.435 16.287 -5.940 1.00 76.69 170 ALA A C 1
ATOM 1386 O O . ALA A 1 170 ? 5.662 16.212 -5.879 1.00 76.69 170 ALA A O 1
ATOM 1387 N N . SER A 1 171 ? 3.692 15.281 -6.415 1.00 69.62 171 SER A N 1
ATOM 1388 C CA . SER A 1 171 ? 4.288 14.043 -6.918 1.00 69.62 171 SER A CA 1
ATOM 1389 C C . SER A 1 171 ? 5.177 14.304 -8.129 1.00 69.62 171 SER A C 1
ATOM 1391 O O . SER A 1 171 ? 6.266 13.744 -8.208 1.00 69.62 171 SER A O 1
ATOM 1393 N N . PHE A 1 172 ? 4.770 15.195 -9.037 1.00 76.31 172 PHE A N 1
ATOM 1394 C CA . PHE A 1 172 ? 5.593 15.577 -10.183 1.00 76.31 172 PHE A CA 1
ATOM 1395 C C . PHE A 1 172 ? 6.901 16.248 -9.747 1.00 76.31 172 PHE A C 1
ATOM 1397 O O . PHE A 1 172 ? 7.967 15.854 -10.212 1.00 76.31 172 PHE A O 1
ATOM 1404 N N . LEU A 1 173 ? 6.852 17.187 -8.796 1.00 78.31 173 LEU A N 1
ATOM 1405 C CA . LEU A 1 173 ? 8.056 17.809 -8.235 1.00 78.31 173 LEU A CA 1
ATOM 1406 C C . LEU A 1 173 ? 8.997 16.780 -7.601 1.00 78.31 173 LEU A C 1
ATOM 1408 O O . LEU A 1 173 ? 10.194 16.796 -7.877 1.00 78.31 173 LEU A O 1
ATOM 1412 N N . VAL A 1 174 ? 8.465 15.857 -6.798 1.00 79.94 174 VAL A N 1
ATOM 1413 C CA . VAL A 1 174 ? 9.268 14.789 -6.184 1.00 79.94 174 VAL A CA 1
ATOM 1414 C C . VAL A 1 174 ? 9.882 13.884 -7.255 1.00 79.94 174 VAL A C 1
ATOM 1416 O O . VAL A 1 174 ? 11.057 13.540 -7.152 1.00 79.94 174 VAL A O 1
ATOM 1419 N N . ALA A 1 175 ? 9.135 13.536 -8.306 1.00 74.75 175 ALA A N 1
ATOM 1420 C CA . ALA A 1 175 ? 9.660 12.757 -9.425 1.00 74.75 175 ALA A CA 1
ATOM 1421 C C . ALA A 1 175 ? 10.802 13.487 -10.151 1.00 74.75 175 ALA A C 1
ATOM 1423 O O . ALA A 1 175 ? 11.823 12.867 -10.446 1.00 74.75 175 ALA A O 1
ATOM 1424 N N . VAL A 1 176 ? 10.668 14.798 -10.385 1.00 77.81 176 VAL A N 1
ATOM 1425 C CA . VAL A 1 176 ? 11.719 15.623 -11.001 1.00 77.81 176 VAL A CA 1
ATOM 1426 C C . VAL A 1 176 ? 12.961 15.671 -10.113 1.00 77.81 176 VAL A C 1
ATOM 1428 O O . VAL A 1 176 ? 14.058 15.395 -10.594 1.00 77.81 176 VAL A O 1
ATOM 1431 N N . VAL A 1 177 ? 12.807 15.928 -8.812 1.00 80.62 177 VAL A N 1
ATOM 1432 C CA . VAL A 1 177 ? 13.936 15.945 -7.867 1.00 80.62 177 VAL A CA 1
ATOM 1433 C C . VAL A 1 177 ? 14.646 14.591 -7.849 1.00 80.62 177 VAL A C 1
ATOM 1435 O O . VAL A 1 177 ? 15.862 14.535 -8.009 1.00 80.62 177 VAL A O 1
ATOM 1438 N N . LEU A 1 178 ? 13.902 13.488 -7.734 1.00 75.06 178 LEU A N 1
ATOM 1439 C CA . LEU A 1 178 ? 14.475 12.139 -7.763 1.00 75.06 178 LEU A CA 1
ATOM 1440 C C . LEU A 1 178 ? 15.153 11.814 -9.103 1.00 75.06 178 LEU A C 1
ATOM 1442 O O . LEU A 1 178 ? 16.128 11.064 -9.115 1.00 75.06 178 LEU A O 1
ATOM 1446 N N . SER A 1 179 ? 14.670 12.378 -10.215 1.00 70.25 179 SER A N 1
ATOM 1447 C CA . SER A 1 179 ? 15.304 12.222 -11.528 1.00 70.25 179 SER A CA 1
ATOM 1448 C C . SER A 1 179 ? 16.615 13.001 -11.651 1.00 70.25 179 SER A C 1
ATOM 1450 O O . SER A 1 179 ? 17.547 12.489 -12.255 1.00 70.25 179 SER A O 1
ATOM 1452 N N . MET A 1 180 ? 16.750 14.164 -11.006 1.00 72.31 180 MET A N 1
ATOM 1453 C CA . MET A 1 180 ? 18.013 14.917 -10.998 1.00 72.31 180 MET A CA 1
ATOM 1454 C C . MET A 1 180 ? 19.127 14.180 -10.246 1.00 72.31 180 MET A C 1
ATOM 1456 O O . MET A 1 180 ? 20.284 14.240 -10.646 1.00 72.31 180 MET A O 1
ATOM 1460 N N . PHE A 1 181 ? 18.784 13.412 -9.208 1.00 65.56 181 PHE A N 1
ATOM 1461 C CA . PHE A 1 181 ? 19.737 12.535 -8.514 1.00 65.56 181 PHE A CA 1
ATOM 1462 C C . PHE A 1 181 ? 20.119 11.277 -9.313 1.00 65.56 181 PHE A C 1
ATOM 1464 O O . PHE A 1 181 ? 20.965 10.503 -8.866 1.00 65.56 181 PHE A O 1
ATOM 1471 N N . ARG A 1 182 ? 19.493 11.036 -10.474 1.00 58.69 182 ARG A N 1
ATOM 1472 C CA . ARG A 1 182 ? 19.826 9.913 -11.360 1.00 58.69 182 ARG A CA 1
ATOM 1473 C C . ARG A 1 182 ? 21.064 10.191 -12.212 1.00 58.69 182 ARG A C 1
ATOM 1475 O O . ARG A 1 182 ? 21.785 9.246 -12.500 1.00 58.69 182 ARG A O 1
ATOM 1482 N N . ASP A 1 183 ? 21.308 11.449 -12.574 1.00 53.72 183 ASP A N 1
ATOM 1483 C CA . ASP A 1 183 ? 22.375 11.834 -13.512 1.00 53.72 183 ASP A CA 1
ATOM 1484 C C . ASP A 1 183 ? 23.734 12.086 -12.830 1.00 53.72 183 ASP A C 1
ATOM 1486 O O . ASP A 1 183 ? 24.727 12.371 -13.494 1.00 53.72 183 ASP A O 1
ATOM 1490 N N . THR A 1 184 ? 23.803 11.967 -11.501 1.00 51.03 184 THR A N 1
ATOM 1491 C CA . THR A 1 184 ? 25.024 12.181 -10.702 1.00 51.03 184 THR A CA 1
ATOM 1492 C C . THR A 1 184 ? 25.702 10.888 -10.226 1.00 51.03 184 THR A C 1
ATOM 1494 O O . THR A 1 184 ? 26.581 10.962 -9.368 1.00 51.03 184 THR A O 1
ATOM 1497 N N . GLY A 1 185 ? 25.278 9.716 -10.716 1.00 42.31 185 GLY A N 1
ATOM 1498 C CA . GLY A 1 185 ? 25.777 8.395 -10.301 1.00 42.31 185 GLY A CA 1
ATOM 1499 C C . GLY A 1 185 ? 26.405 7.598 -11.432 1.00 42.31 185 GLY A C 1
ATOM 1500 O O . GLY A 1 185 ? 25.777 7.537 -12.510 1.00 42.31 185 GLY A O 1
#

Radius of gyration: 17.22 Å; chains: 1; bounding box: 45×45×46 Å

Foldseek 3Di:
DVVVVVVVVCCVVCVVVLVLLLLLLCLLEVCVVVVVVLSVVLSVVLVCLCVVQQVVVCVVFVVNVVDVVLVVVLSVLSSVLSNLNNPVCVPPNLLPRPLLVSLLVCCQVGNLSNSLSSQLSSLSSNCSVVVNDVLSSVLSSLLSNLSSVQSHPDPDPVSNVVSSVRSNVRSVVSVVVSVVVVVVD

Secondary structure (DSSP, 8-state):
-HHHHHHHHHHHHHHHHHHHHHHHHHHH-GGGGG-HHHHHHHHHHHHHHIIIIIHHHHHH-GGGGT-THHHHHHHHHHHHHHHHHHHHHHHH-GGG--THHHHHHHHHHT-HHHHHHHHHHHHHHHHHHTT--HHHHHHHHHHHHHHHHHHTT--SHHHHHHHHHHHHHHHHHHHHHHHHTTTT-